Protein AF-A0AAV2STK0-F1 (afdb_monomer_lite)

Organism: Meganyctiphanes norvegica (NCBI:txid48144)

Sequence (209 aa):
ACVQLLEFLSFHHLFGPWTVIIGKLMVDLLRFVVILAIFWLGFALYVAAIYNPMRQIYTSTDGLKEDRGRVGSGYPPAEAPVQGPMQVGEMLFFALFGLVEPDYMPPFYSHPEWAQGLMKVVFGVYQLVTVIVLINLLIAMMSDTYQRIQAKSDTEWKFGKTKLIRNMSRTSGTPSPLNLIVKLVVYIVALFKFKGNLCSEAAMEYMKM

Foldseek 3Di:
DVVVVLVVCLLDLVSVLVSLLVVVLVVVVVVLVVVLVVLLLVLLVVLLVLLPAPDDDPPPPDDDDDDPDDPPDLDDDPPQDNSDSVNSSVLLVVVLVVNHDLVPPGDRRNDDPCSSVVSNVSSVVSCCCNNVPSVVVSVVVSVVSSVVSSVCSSVVSVVVSVVVVVVCVVDPVQDPPSVVVVLVVQVVVLCVVVVNPCVDPVNVVSSVD

Secondary structure (DSSP, 8-state):
-HHHHHHHHTTSTTTHHHHHHHHHHHHHHHHHHHHHHHHHHHHHHHHHHHHS---------------TT----SSPPTTS----HHHHHHHHHHHTTT---TTSSPPPSS--THHHHHHHHHHHHHHIIIIIIIHHHHHHHHHHHHHHHHHHHHHHHHHHHHHHHHHHHHS-S--TTHHHHHHHHHHHHHHHHTTT-TTSHHHHHHTT-

Structure (mmCIF, N/CA/C/O backbone):
data_AF-A0AAV2STK0-F1
#
_entry.id   AF-A0AAV2STK0-F1
#
loop_
_atom_site.group_PDB
_atom_site.id
_atom_site.type_symbol
_atom_site.label_atom_id
_atom_site.label_alt_id
_atom_site.label_comp_id
_atom_site.label_asym_id
_atom_site.label_entity_id
_atom_site.label_seq_id
_atom_site.pdbx_PDB_ins_code
_atom_site.Cartn_x
_atom_site.Cartn_y
_atom_site.Cartn_z
_atom_site.occupancy
_atom_site.B_iso_or_equiv
_atom_site.auth_seq_id
_atom_site.auth_comp_id
_atom_site.auth_asym_id
_atom_site.auth_atom_id
_atom_site.pdbx_PDB_model_num
ATOM 1 N N . ALA A 1 1 ? 1.959 -0.132 22.304 1.00 59.66 1 ALA A N 1
ATOM 2 C CA . ALA A 1 1 ? 1.993 1.322 22.566 1.00 59.66 1 ALA A CA 1
ATOM 3 C C . ALA A 1 1 ? 1.022 2.096 21.667 1.00 59.66 1 ALA A C 1
ATOM 5 O O . ALA A 1 1 ? -0.015 2.504 22.166 1.00 59.66 1 ALA A O 1
ATOM 6 N N . CYS A 1 2 ? 1.264 2.246 20.357 1.00 60.03 2 CYS A N 1
ATOM 7 C CA . CYS A 1 2 ? 0.410 3.095 19.501 1.00 60.03 2 CYS A CA 1
ATOM 8 C C . CYS A 1 2 ? -1.044 2.602 19.361 1.00 60.03 2 CYS A C 1
ATOM 10 O O . CYS A 1 2 ? -1.965 3.408 19.403 1.00 60.03 2 CYS A O 1
ATOM 12 N N . VAL A 1 3 ? -1.266 1.284 19.280 1.00 66.25 3 VAL A N 1
ATOM 13 C CA . VAL A 1 3 ? -2.624 0.700 19.225 1.00 66.25 3 VAL A CA 1
ATOM 14 C C . VAL A 1 3 ? -3.402 0.938 20.527 1.00 66.25 3 VAL A C 1
ATOM 16 O O . VAL A 1 3 ? -4.567 1.310 20.489 1.00 66.25 3 VAL A O 1
ATOM 19 N N . GLN A 1 4 ? -2.737 0.828 21.680 1.00 71.75 4 GLN A N 1
ATOM 20 C CA . GLN A 1 4 ? -3.339 1.117 22.992 1.00 71.75 4 GLN A CA 1
ATOM 21 C C . GLN A 1 4 ? -3.662 2.609 23.158 1.00 71.75 4 GLN A C 1
ATOM 23 O O . GLN A 1 4 ? -4.638 2.977 23.804 1.00 71.75 4 GLN A O 1
ATOM 28 N N . LEU A 1 5 ? -2.859 3.480 22.544 1.00 75.00 5 LEU A N 1
ATOM 29 C CA . LEU A 1 5 ? -3.099 4.920 22.526 1.00 75.00 5 LEU A CA 1
ATOM 30 C C . LEU A 1 5 ? -4.300 5.272 21.626 1.00 75.00 5 LEU A C 1
ATOM 32 O O . LEU A 1 5 ? -5.102 6.125 21.991 1.00 75.00 5 LEU A O 1
ATOM 36 N N . LEU A 1 6 ? -4.490 4.550 20.515 1.00 72.38 6 LEU A N 1
ATOM 37 C CA . LEU A 1 6 ? -5.696 4.608 19.675 1.00 72.38 6 LEU A CA 1
ATOM 38 C C . LEU A 1 6 ? -6.955 4.130 20.416 1.00 72.38 6 LEU A C 1
ATOM 40 O O . LEU A 1 6 ? -8.009 4.757 20.295 1.00 72.38 6 LEU A O 1
ATOM 44 N N . GLU A 1 7 ? -6.852 3.061 21.212 1.00 71.06 7 GLU A N 1
ATOM 45 C CA . GLU A 1 7 ? -7.942 2.597 22.082 1.00 71.06 7 GLU A CA 1
ATOM 46 C C . GLU A 1 7 ? -8.298 3.645 23.142 1.00 71.06 7 GLU A C 1
ATOM 48 O O . GLU A 1 7 ? -9.477 3.936 23.345 1.00 71.06 7 GLU A O 1
ATOM 53 N N . PHE A 1 8 ? -7.301 4.281 23.761 1.00 76.44 8 PHE A N 1
ATOM 54 C CA . PHE A 1 8 ? -7.525 5.370 24.710 1.00 76.44 8 PHE A CA 1
ATOM 55 C C . PHE A 1 8 ? -8.170 6.597 24.044 1.00 76.44 8 PHE A C 1
ATOM 57 O O . PHE A 1 8 ? -9.154 7.129 24.560 1.00 76.44 8 PHE A O 1
ATOM 64 N N . LEU A 1 9 ? -7.691 7.012 22.864 1.00 74.62 9 LEU A N 1
ATOM 65 C CA . LEU A 1 9 ? -8.300 8.112 22.107 1.00 74.62 9 LEU A CA 1
ATOM 66 C C . LEU A 1 9 ? -9.742 7.801 21.685 1.00 74.62 9 LEU A C 1
ATOM 68 O O . LEU A 1 9 ? -10.569 8.710 21.662 1.00 74.62 9 LEU A O 1
ATOM 72 N N . SER A 1 10 ? -10.080 6.535 21.416 1.00 74.75 10 SER A N 1
ATOM 73 C CA . SER A 1 10 ? -11.433 6.132 21.000 1.00 74.75 10 SER A CA 1
ATOM 74 C C . SER A 1 10 ? -12.528 6.397 22.052 1.00 74.75 10 SER A C 1
ATOM 76 O O . SER A 1 10 ? -13.719 6.434 21.722 1.00 74.75 10 SER A O 1
ATOM 78 N N . PHE A 1 11 ? -12.156 6.636 23.317 1.00 72.31 11 PHE A N 1
ATOM 79 C CA . PHE A 1 11 ? -13.091 7.056 24.368 1.00 72.31 11 PHE A CA 1
ATOM 80 C C . PHE A 1 11 ? -13.575 8.497 24.203 1.00 72.31 11 PHE A C 1
ATOM 82 O O . PHE A 1 11 ? -14.691 8.832 24.634 1.00 72.31 11 PHE A O 1
ATOM 89 N N . HIS A 1 12 ? -12.753 9.347 23.585 1.00 82.88 12 HIS A N 1
ATOM 90 C CA . HIS A 1 12 ? -13.102 10.731 23.332 1.00 82.88 12 HIS A CA 1
ATOM 91 C C . HIS A 1 12 ? -14.157 10.809 22.228 1.00 82.88 12 HIS A C 1
ATOM 93 O O . HIS A 1 12 ? -14.031 10.185 21.175 1.00 82.88 12 HIS A O 1
ATOM 99 N N . HIS A 1 13 ? -15.197 11.609 22.452 1.00 76.50 13 HIS A N 1
ATOM 100 C CA . HIS A 1 13 ? -16.338 11.694 21.540 1.00 76.50 13 HIS A CA 1
ATOM 101 C C . HIS A 1 13 ? -15.972 12.171 20.129 1.00 76.50 13 HIS A C 1
ATOM 103 O O . HIS A 1 13 ? -16.620 11.764 19.172 1.00 76.50 13 HIS A O 1
ATOM 109 N N . LEU A 1 14 ? -14.907 12.970 19.992 1.00 77.44 14 LEU A N 1
ATOM 110 C CA . LEU A 1 14 ? -14.418 13.409 18.683 1.00 77.44 14 LEU A CA 1
ATOM 111 C C . LEU A 1 14 ? -13.649 12.325 17.922 1.00 77.44 14 LEU A C 1
ATOM 113 O O . LEU A 1 14 ? -13.634 12.381 16.704 1.00 77.44 14 LEU A O 1
ATOM 117 N N . PHE A 1 15 ? -13.017 11.358 18.595 1.00 80.75 15 PHE A N 1
ATOM 118 C CA . PHE A 1 15 ? -12.123 10.375 17.955 1.00 80.75 15 PHE A CA 1
ATOM 119 C C . PHE A 1 15 ? -12.727 8.971 17.875 1.00 80.75 15 PHE A C 1
ATOM 121 O O . PHE A 1 15 ? -12.345 8.173 17.026 1.00 80.75 15 PHE A O 1
ATOM 128 N N . GLY A 1 16 ? -13.719 8.680 18.710 1.00 84.88 16 GLY A N 1
ATOM 129 C CA . GLY A 1 16 ? -14.425 7.407 18.730 1.00 84.88 16 GLY A CA 1
ATOM 130 C C . GLY A 1 16 ? -15.025 6.976 17.388 1.00 84.88 16 GLY A C 1
ATOM 131 O O . GLY A 1 16 ? -14.669 5.904 16.890 1.00 84.88 16 GLY A O 1
ATOM 132 N N . PRO A 1 17 ? -15.882 7.804 16.756 1.00 86.81 17 PRO A N 1
ATOM 133 C CA . PRO A 1 17 ? -16.439 7.495 15.440 1.00 86.81 17 PRO A CA 1
ATOM 134 C C . PRO A 1 17 ? -15.358 7.320 14.363 1.00 86.81 17 PRO A C 1
ATOM 136 O O . PRO A 1 17 ? -15.505 6.479 13.479 1.00 86.81 17 PRO A O 1
ATOM 139 N N . TRP A 1 18 ? -14.242 8.051 14.463 1.00 86.75 18 TRP A N 1
ATOM 140 C CA . TRP A 1 18 ? -13.115 7.932 13.534 1.00 86.75 18 TRP A CA 1
ATOM 141 C C . TRP A 1 18 ? -12.408 6.587 13.652 1.00 86.75 18 TRP A C 1
ATOM 143 O O . TRP A 1 18 ? -12.124 5.974 12.629 1.00 86.75 18 TRP A O 1
ATOM 153 N N . THR A 1 19 ? -12.189 6.075 14.864 1.00 86.38 19 THR A N 1
ATOM 154 C CA . THR A 1 19 ? -11.602 4.741 15.058 1.00 86.38 19 THR A CA 1
ATOM 155 C C . THR A 1 19 ? -12.472 3.646 14.432 1.00 86.38 19 THR A C 1
ATOM 157 O O . THR A 1 19 ? -11.947 2.730 13.799 1.00 86.38 19 THR A O 1
ATOM 160 N N . VAL A 1 20 ? -13.803 3.760 14.537 1.00 86.44 20 VAL A N 1
ATOM 161 C CA . VAL A 1 20 ? -14.746 2.824 13.892 1.00 86.44 20 VAL A CA 1
ATOM 162 C C . VAL A 1 20 ? -14.655 2.906 12.366 1.00 86.44 20 VAL A C 1
ATOM 164 O O . VAL A 1 20 ? -14.612 1.874 11.694 1.00 86.44 20 VAL A O 1
ATOM 167 N N . ILE A 1 21 ? -14.588 4.123 11.815 1.00 90.00 21 ILE A N 1
ATOM 168 C CA . ILE A 1 21 ? -14.432 4.348 10.372 1.00 90.00 21 ILE A CA 1
ATOM 169 C C . ILE A 1 21 ? -13.105 3.762 9.875 1.00 90.00 21 ILE A C 1
ATOM 171 O O . ILE A 1 21 ? -13.110 2.977 8.930 1.00 90.00 21 ILE A O 1
ATOM 175 N N . ILE A 1 22 ? -11.984 4.081 10.531 1.00 89.25 22 ILE A N 1
ATOM 176 C CA . ILE A 1 22 ? -10.645 3.596 10.165 1.00 89.25 22 ILE A CA 1
ATOM 177 C C . ILE A 1 22 ? -10.599 2.069 10.190 1.00 89.25 22 ILE A C 1
ATOM 179 O O . ILE A 1 22 ? -10.101 1.466 9.245 1.00 89.25 22 ILE A O 1
ATOM 183 N N . GLY A 1 23 ? -11.147 1.428 11.227 1.00 87.44 23 GLY A N 1
ATOM 184 C CA . GLY A 1 23 ? -11.142 -0.032 11.331 1.00 87.44 23 GLY A CA 1
ATOM 185 C C . GLY A 1 23 ? -11.871 -0.710 10.170 1.00 87.44 23 GLY A C 1
ATOM 186 O O . GLY A 1 23 ? -11.381 -1.689 9.613 1.00 87.44 23 GLY A O 1
ATOM 187 N N . LYS A 1 24 ? -13.017 -0.163 9.757 1.00 88.62 24 LYS A N 1
ATOM 188 C CA . LYS A 1 24 ? -13.772 -0.688 8.615 1.00 88.62 24 LYS A CA 1
ATOM 189 C C . LYS A 1 24 ? -13.086 -0.404 7.279 1.00 88.62 24 LYS A C 1
ATOM 191 O O . LYS A 1 24 ? -12.981 -1.306 6.456 1.00 88.62 24 LYS A O 1
ATOM 196 N N . LEU A 1 25 ? -12.557 0.805 7.098 1.00 92.12 25 LEU A N 1
ATOM 197 C CA . LEU A 1 25 ? -11.776 1.172 5.917 1.00 92.12 25 LEU A CA 1
ATOM 198 C C . LEU A 1 25 ? -10.510 0.317 5.761 1.00 92.12 25 LEU A C 1
ATOM 200 O O . LEU A 1 25 ? -10.145 -0.028 4.644 1.00 92.12 25 LEU A O 1
ATOM 204 N N . MET A 1 26 ? -9.862 -0.079 6.861 1.00 89.75 26 MET A N 1
ATOM 205 C CA . MET A 1 26 ? -8.685 -0.955 6.832 1.00 89.75 26 MET A CA 1
ATOM 206 C C . MET A 1 26 ? -8.986 -2.342 6.252 1.00 89.75 26 MET A C 1
ATOM 208 O O . MET A 1 26 ? -8.124 -2.925 5.599 1.00 89.75 26 MET A O 1
ATOM 212 N N . VAL A 1 27 ? -10.200 -2.870 6.442 1.00 89.75 27 VAL A N 1
ATOM 213 C CA . VAL A 1 27 ? -10.600 -4.159 5.850 1.00 89.75 27 VAL A CA 1
ATOM 214 C C . VAL A 1 27 ? -10.726 -4.046 4.331 1.00 89.75 27 VAL A C 1
ATOM 216 O O . VAL A 1 27 ? -10.269 -4.934 3.610 1.00 89.75 27 VAL A O 1
ATOM 219 N N . ASP A 1 28 ? -11.304 -2.951 3.839 1.00 91.38 28 ASP A N 1
ATOM 220 C CA . ASP A 1 28 ? -11.431 -2.714 2.399 1.00 91.38 28 ASP A CA 1
ATOM 221 C C . ASP A 1 28 ? -10.078 -2.379 1.760 1.00 91.38 28 ASP A C 1
ATOM 223 O O . ASP A 1 28 ? -9.748 -2.918 0.702 1.00 91.38 28 ASP A O 1
ATOM 227 N N . LEU A 1 29 ? -9.232 -1.614 2.458 1.00 92.69 29 LEU A N 1
ATOM 228 C CA . LEU A 1 29 ? -7.838 -1.398 2.078 1.00 92.69 29 LEU A CA 1
ATOM 229 C C . LEU A 1 29 ? -7.082 -2.724 1.955 1.00 92.69 29 LEU A C 1
ATOM 231 O O . LEU A 1 29 ? -6.400 -2.937 0.959 1.00 92.69 29 LEU A O 1
ATOM 235 N N . LEU A 1 30 ? -7.204 -3.631 2.929 1.00 92.62 30 LEU A N 1
ATOM 236 C CA . LEU A 1 30 ? -6.501 -4.915 2.896 1.00 92.62 30 LEU A CA 1
ATOM 237 C C . LEU A 1 30 ? -6.906 -5.745 1.670 1.00 92.62 30 LEU A C 1
ATOM 239 O O . LEU A 1 30 ? -6.045 -6.306 0.995 1.00 92.62 30 LEU A O 1
ATOM 243 N N . ARG A 1 31 ? -8.205 -5.787 1.342 1.00 91.44 31 ARG A N 1
ATOM 244 C CA . ARG A 1 31 ? -8.708 -6.458 0.130 1.00 91.44 31 ARG A CA 1
ATOM 245 C C . ARG A 1 31 ? -8.106 -5.858 -1.136 1.00 91.44 31 ARG A C 1
ATOM 247 O O . ARG A 1 31 ? -7.712 -6.597 -2.033 1.00 91.44 31 ARG A O 1
ATOM 254 N N . PHE A 1 32 ? -8.003 -4.534 -1.196 1.00 93.81 32 PHE A N 1
ATOM 255 C CA . PHE A 1 32 ? -7.378 -3.852 -2.320 1.00 93.81 32 PHE A CA 1
ATOM 256 C C . PHE A 1 32 ? -5.870 -4.128 -2.408 1.00 93.81 32 PHE A C 1
ATOM 258 O O . PHE A 1 32 ? -5.351 -4.396 -3.490 1.00 93.81 32 PHE A O 1
ATOM 265 N N . VAL A 1 33 ? -5.165 -4.121 -1.274 1.00 92.31 33 VAL A N 1
ATOM 266 C CA . VAL A 1 33 ? -3.728 -4.425 -1.200 1.00 92.31 33 VAL A CA 1
ATOM 267 C C . VAL A 1 33 ? -3.429 -5.827 -1.731 1.00 92.31 33 VAL A C 1
ATOM 269 O O . VAL A 1 33 ? -2.406 -6.008 -2.382 1.00 92.31 33 VAL A O 1
ATOM 272 N N . VAL A 1 34 ? -4.325 -6.803 -1.548 1.00 95.50 34 VAL A N 1
ATOM 273 C CA . VAL A 1 34 ? -4.179 -8.132 -2.172 1.00 95.50 34 VAL A CA 1
ATOM 274 C C . VAL A 1 34 ? -4.186 -8.038 -3.701 1.00 95.50 34 VAL A C 1
ATOM 276 O O . VAL A 1 34 ? -3.337 -8.643 -4.351 1.00 95.50 34 VAL A O 1
ATOM 279 N N . ILE A 1 35 ? -5.098 -7.254 -4.285 1.00 93.12 35 ILE A N 1
ATOM 280 C CA . ILE A 1 35 ? -5.152 -7.039 -5.740 1.00 93.12 35 ILE A CA 1
ATOM 281 C C . ILE A 1 35 ? -3.867 -6.351 -6.214 1.00 93.12 35 ILE A C 1
ATOM 283 O O . ILE A 1 35 ? -3.237 -6.810 -7.165 1.00 93.12 35 ILE A O 1
ATOM 287 N N . LEU A 1 36 ? -3.438 -5.294 -5.520 1.00 93.19 36 LEU A N 1
ATOM 288 C CA . LEU A 1 36 ? -2.189 -4.592 -5.816 1.00 93.19 36 LEU A CA 1
ATOM 289 C C . LEU A 1 36 ? -0.974 -5.530 -5.743 1.00 93.19 36 LEU A C 1
ATOM 291 O O . LEU A 1 36 ? -0.126 -5.490 -6.630 1.00 93.19 36 LEU A O 1
ATOM 295 N N . ALA A 1 37 ? -0.907 -6.403 -4.735 1.00 94.25 37 ALA A N 1
ATOM 296 C CA . ALA A 1 37 ? 0.179 -7.364 -4.565 1.00 94.25 37 ALA A CA 1
ATOM 297 C C . ALA A 1 37 ? 0.248 -8.376 -5.718 1.00 94.25 37 ALA A C 1
ATOM 299 O O . ALA A 1 37 ? 1.346 -8.728 -6.141 1.00 94.25 37 ALA A O 1
ATOM 300 N N . ILE A 1 38 ? -0.896 -8.803 -6.268 1.00 95.25 38 ILE A N 1
ATOM 301 C CA . ILE A 1 38 ? -0.941 -9.682 -7.448 1.00 95.25 38 ILE A CA 1
ATOM 302 C C . ILE A 1 38 ? -0.313 -8.986 -8.662 1.00 95.25 38 ILE A C 1
ATOM 304 O O . ILE A 1 38 ? 0.540 -9.574 -9.327 1.00 95.25 38 ILE A O 1
ATOM 308 N N . PHE A 1 39 ? -0.686 -7.730 -8.933 1.00 94.31 39 PHE A N 1
ATOM 309 C CA . PHE A 1 39 ? -0.081 -6.958 -10.023 1.00 94.31 39 PHE A CA 1
ATOM 310 C C . PHE A 1 39 ? 1.412 -6.718 -9.783 1.00 94.31 39 PHE A C 1
ATOM 312 O O . PHE A 1 39 ? 2.216 -6.960 -10.679 1.00 94.31 39 PHE A O 1
ATOM 319 N N . TRP A 1 40 ? 1.792 -6.298 -8.575 1.00 94.25 40 TRP A N 1
ATOM 320 C CA . TRP A 1 40 ? 3.188 -6.056 -8.210 1.00 94.25 40 TRP A CA 1
ATOM 321 C C . TRP A 1 40 ? 4.054 -7.310 -8.383 1.00 94.25 40 TRP A C 1
ATOM 323 O O . TRP A 1 40 ? 5.084 -7.238 -9.046 1.00 94.25 40 TRP A O 1
ATOM 333 N N . LEU A 1 41 ? 3.611 -8.472 -7.886 1.00 95.00 41 LEU A N 1
ATOM 334 C CA . LEU A 1 41 ? 4.313 -9.745 -8.079 1.00 95.00 41 LEU A CA 1
ATOM 335 C C . LEU A 1 41 ? 4.410 -10.123 -9.561 1.00 95.00 41 LEU A C 1
ATOM 337 O O . LEU A 1 41 ? 5.474 -10.536 -10.018 1.00 95.00 41 LEU A O 1
ATOM 341 N N . GLY A 1 42 ? 3.322 -9.966 -10.321 1.00 94.81 42 GLY A N 1
ATOM 342 C CA . GLY A 1 42 ? 3.304 -10.255 -11.756 1.00 94.81 42 GLY A CA 1
ATOM 343 C C . GLY A 1 42 ? 4.326 -9.420 -12.529 1.00 94.81 42 GLY A C 1
ATOM 344 O O . GLY A 1 42 ? 5.111 -9.966 -13.304 1.00 94.81 42 GLY A O 1
ATOM 345 N N . PHE A 1 43 ? 4.376 -8.112 -12.267 1.00 93.88 43 PHE A N 1
ATOM 346 C CA . PHE A 1 43 ? 5.362 -7.219 -12.873 1.00 93.88 43 PHE A CA 1
ATOM 347 C C . PHE A 1 43 ? 6.785 -7.482 -12.371 1.00 93.88 43 PHE A C 1
ATOM 349 O O . PHE A 1 43 ? 7.709 -7.449 -13.178 1.00 93.88 43 PHE A O 1
ATOM 356 N N . ALA A 1 44 ? 6.979 -7.800 -11.088 1.00 92.94 44 ALA A N 1
ATOM 357 C CA . ALA A 1 44 ? 8.293 -8.135 -10.541 1.00 92.94 44 ALA A CA 1
ATOM 358 C C . ALA A 1 44 ? 8.885 -9.380 -11.205 1.00 92.94 44 ALA A C 1
ATOM 360 O O . ALA A 1 44 ? 10.040 -9.363 -11.625 1.00 92.94 44 ALA A O 1
ATOM 361 N N . LEU A 1 45 ? 8.084 -10.435 -11.374 1.00 92.88 45 LEU A N 1
ATOM 362 C CA . LEU A 1 45 ? 8.508 -11.644 -12.078 1.00 92.88 45 LEU A CA 1
ATOM 363 C C . LEU A 1 45 ? 8.745 -11.384 -13.568 1.00 92.88 45 LEU A C 1
ATOM 365 O O . LEU A 1 45 ? 9.723 -11.881 -14.122 1.00 92.88 45 LEU A O 1
ATOM 369 N N . TYR A 1 46 ? 7.888 -10.589 -14.211 1.00 92.25 46 TYR A N 1
ATOM 370 C CA . TYR A 1 46 ? 8.041 -10.236 -15.622 1.00 92.25 46 TYR A CA 1
ATOM 371 C C . TYR A 1 46 ? 9.325 -9.435 -15.879 1.00 92.25 46 TYR A C 1
ATOM 373 O O . TYR A 1 46 ? 10.102 -9.780 -16.766 1.00 92.25 46 TYR A O 1
ATOM 381 N N . VAL A 1 47 ? 9.595 -8.412 -15.067 1.00 89.81 47 VAL A N 1
ATOM 382 C CA . VAL A 1 47 ? 10.820 -7.610 -15.163 1.00 89.81 47 VAL A CA 1
ATOM 383 C C . VAL A 1 47 ? 12.053 -8.449 -14.821 1.00 89.81 47 VAL A C 1
ATOM 385 O O . VAL A 1 47 ? 13.037 -8.399 -15.554 1.00 89.81 47 VAL A O 1
ATOM 388 N N . ALA A 1 48 ? 11.996 -9.287 -13.781 1.00 88.19 48 ALA A N 1
ATOM 389 C CA . ALA A 1 48 ? 13.087 -10.206 -13.452 1.00 88.19 48 ALA A CA 1
ATOM 390 C C . ALA A 1 48 ? 13.391 -11.186 -14.599 1.00 88.19 48 ALA A C 1
ATOM 392 O O . ALA A 1 48 ? 14.551 -11.499 -14.853 1.00 88.19 48 ALA A O 1
ATOM 393 N N . ALA A 1 49 ? 12.369 -11.628 -15.339 1.00 87.94 49 ALA A N 1
ATOM 394 C CA . ALA A 1 49 ? 12.557 -12.458 -16.524 1.00 87.94 49 ALA A CA 1
ATOM 395 C C . ALA A 1 49 ? 13.240 -11.702 -17.676 1.00 87.94 49 ALA A C 1
ATOM 397 O O . ALA A 1 49 ? 14.036 -12.307 -18.391 1.00 87.94 49 ALA A O 1
ATOM 398 N N . ILE A 1 50 ? 12.976 -10.399 -17.845 1.00 85.38 50 ILE A N 1
ATOM 399 C CA . ILE A 1 50 ? 13.662 -9.571 -18.853 1.00 85.38 50 ILE A CA 1
ATOM 400 C C . ILE A 1 50 ? 15.124 -9.317 -18.464 1.00 85.38 50 ILE A C 1
ATOM 402 O O . ILE A 1 50 ? 15.992 -9.286 -19.335 1.00 85.38 50 ILE A O 1
ATOM 406 N N . TYR A 1 51 ? 15.408 -9.177 -17.168 1.00 81.06 51 TYR A N 1
ATOM 407 C CA . TYR A 1 51 ? 16.772 -9.051 -16.651 1.00 81.06 51 TYR A CA 1
ATOM 408 C C . TYR A 1 51 ? 17.590 -10.336 -16.702 1.00 81.06 51 TYR A C 1
ATOM 410 O O . TYR A 1 51 ? 18.808 -10.293 -16.530 1.00 81.06 51 TYR A O 1
ATOM 418 N N . ASN A 1 52 ? 16.948 -11.476 -16.947 1.00 78.75 52 ASN A N 1
ATOM 419 C CA . ASN A 1 52 ? 17.667 -12.716 -17.149 1.00 78.75 52 ASN A CA 1
ATOM 420 C C . ASN A 1 52 ? 18.430 -12.623 -18.487 1.00 78.75 52 ASN A C 1
ATOM 422 O O . ASN A 1 52 ? 17.798 -12.401 -19.525 1.00 78.75 52 ASN A O 1
ATOM 426 N N . PRO A 1 53 ? 19.768 -12.768 -18.502 1.00 69.19 53 PRO A N 1
ATOM 427 C CA . PRO A 1 53 ? 20.563 -12.569 -19.708 1.00 69.19 53 PRO A CA 1
ATOM 428 C C . PRO A 1 53 ? 20.097 -13.493 -20.839 1.00 69.19 53 PRO A C 1
ATOM 430 O O . PRO A 1 53 ? 20.151 -14.722 -20.742 1.00 69.19 53 PRO A O 1
ATOM 433 N N . MET A 1 54 ? 19.647 -12.899 -21.946 1.00 60.16 54 MET A N 1
ATOM 434 C CA . MET A 1 54 ? 19.292 -13.638 -23.153 1.00 60.16 54 MET A CA 1
ATOM 435 C C . MET A 1 54 ? 20.523 -13.790 -24.051 1.00 60.16 54 MET A C 1
ATOM 437 O O . MET A 1 54 ? 20.832 -12.890 -24.824 1.00 60.16 54 MET A O 1
ATOM 441 N N . ARG A 1 55 ? 21.110 -15.002 -24.011 1.00 57.09 55 ARG A N 1
ATOM 442 C CA . ARG A 1 55 ? 22.026 -15.639 -24.997 1.00 57.09 55 ARG A CA 1
ATOM 443 C C . ARG A 1 55 ? 23.522 -15.621 -24.607 1.00 57.09 55 ARG A C 1
ATOM 445 O O . ARG A 1 55 ? 24.117 -14.566 -24.467 1.00 57.09 55 ARG A O 1
ATOM 452 N N . GLN A 1 56 ? 24.093 -16.752 -24.169 1.00 47.34 56 GLN A N 1
ATOM 453 C CA . GLN A 1 56 ? 24.656 -17.954 -24.842 1.00 47.34 56 GLN A CA 1
ATOM 454 C C . GLN A 1 56 ? 26.137 -17.845 -25.237 1.00 47.34 56 GLN A C 1
ATOM 456 O O . GLN A 1 56 ? 26.590 -16.925 -25.907 1.00 47.34 56 GLN A O 1
ATOM 461 N N . ILE A 1 57 ? 26.848 -18.879 -24.797 1.00 47.38 57 ILE A N 1
ATOM 462 C CA . ILE A 1 57 ? 28.251 -19.209 -25.003 1.00 47.38 57 ILE A CA 1
ATOM 463 C C . ILE A 1 57 ? 28.528 -19.360 -26.504 1.00 47.38 57 ILE A C 1
ATOM 465 O O . ILE A 1 57 ? 27.979 -20.257 -27.141 1.00 47.38 57 ILE A O 1
ATOM 469 N N . TYR A 1 58 ? 29.428 -18.550 -27.060 1.00 41.81 58 TYR A N 1
ATOM 470 C CA . TYR A 1 58 ? 30.164 -18.969 -28.249 1.00 41.81 58 TYR A CA 1
ATOM 471 C C . TYR A 1 58 ? 31.238 -19.956 -27.781 1.00 41.81 58 TYR A C 1
ATOM 473 O O . TYR A 1 58 ? 32.302 -19.545 -27.324 1.00 41.81 58 TYR A O 1
ATOM 481 N N . THR A 1 59 ? 30.978 -21.263 -27.850 1.00 45.38 59 THR A N 1
ATOM 482 C CA . THR A 1 59 ? 32.090 -22.211 -27.960 1.00 45.38 59 THR A CA 1
ATOM 483 C C . THR A 1 59 ? 32.552 -22.102 -29.396 1.00 45.38 59 THR A C 1
ATOM 485 O O . THR A 1 59 ? 31.940 -22.686 -30.288 1.00 45.38 59 THR A O 1
ATOM 488 N N . SER A 1 60 ? 33.596 -21.310 -29.627 1.00 46.28 60 SER A N 1
ATOM 489 C CA . SER A 1 60 ? 34.346 -21.392 -30.871 1.00 46.28 60 SER A CA 1
ATOM 490 C C . SER A 1 60 ? 34.899 -22.810 -30.976 1.00 46.28 60 SER A C 1
ATOM 492 O O . SER A 1 60 ? 35.904 -23.153 -30.357 1.00 46.28 60 SER A O 1
ATOM 494 N N . THR A 1 61 ? 34.219 -23.657 -31.744 1.00 51.72 61 THR A N 1
ATOM 495 C CA . THR A 1 61 ? 34.880 -24.739 -32.463 1.00 51.72 61 THR A CA 1
ATOM 496 C C . THR A 1 61 ? 35.716 -24.068 -33.541 1.00 51.72 61 THR A C 1
ATOM 498 O O . THR A 1 61 ? 35.243 -23.871 -34.648 1.00 51.72 61 THR A O 1
ATOM 501 N N . ASP A 1 62 ? 36.900 -23.600 -33.167 1.00 46.78 62 ASP A N 1
ATOM 502 C CA . ASP A 1 62 ? 38.074 -23.655 -34.028 1.00 46.78 62 ASP A CA 1
ATOM 503 C C . ASP A 1 62 ? 39.306 -23.294 -33.206 1.00 46.78 62 ASP A C 1
ATOM 505 O O . ASP A 1 62 ? 39.365 -22.281 -32.505 1.00 46.78 62 ASP A O 1
ATOM 509 N N . GLY A 1 63 ? 40.271 -24.210 -33.237 1.00 58.41 63 GLY A N 1
ATOM 510 C CA . GLY A 1 63 ? 41.553 -24.044 -32.582 1.00 58.41 63 GLY A CA 1
ATOM 511 C C . GLY A 1 63 ? 42.324 -22.845 -33.130 1.00 58.41 63 GLY A C 1
ATOM 512 O O . GLY A 1 63 ? 42.100 -22.393 -34.247 1.00 58.41 63 GLY A O 1
ATOM 513 N N . LEU A 1 64 ? 43.313 -22.427 -32.333 1.00 56.34 64 LEU A N 1
ATOM 514 C CA . LEU A 1 64 ? 44.358 -21.436 -32.628 1.00 56.34 64 LEU A CA 1
ATOM 515 C C . LEU A 1 64 ? 43.977 -19.974 -32.344 1.00 56.34 64 LEU A C 1
ATOM 517 O O . LEU A 1 64 ? 43.804 -19.168 -33.252 1.00 56.34 64 LEU A O 1
ATOM 521 N N . LYS A 1 65 ? 44.046 -19.583 -31.068 1.00 42.47 65 LYS A N 1
ATOM 522 C CA . LYS A 1 65 ? 45.182 -18.822 -30.498 1.00 42.47 65 LYS A CA 1
ATOM 523 C C . LYS A 1 65 ? 44.793 -18.290 -29.119 1.00 42.47 65 LYS A C 1
ATOM 525 O O . LYS A 1 65 ? 43.850 -17.524 -28.965 1.00 42.47 65 LYS A O 1
ATOM 530 N N . GLU A 1 66 ? 45.545 -18.733 -28.123 1.00 50.28 66 GLU A N 1
ATOM 531 C CA . GLU A 1 66 ? 45.539 -18.205 -26.766 1.00 50.28 66 GLU A CA 1
ATOM 532 C C . GLU A 1 66 ? 46.166 -16.803 -26.803 1.00 50.28 66 GLU A C 1
ATOM 534 O O . GLU A 1 66 ? 47.388 -16.667 -26.796 1.00 50.28 66 GLU A O 1
ATOM 539 N N . ASP A 1 67 ? 45.338 -15.761 -26.918 1.00 44.31 67 ASP A N 1
ATOM 540 C CA . ASP A 1 67 ? 45.790 -14.376 -26.786 1.00 44.31 67 ASP A CA 1
ATOM 541 C C . ASP A 1 67 ? 45.398 -13.850 -25.400 1.00 44.31 67 ASP A C 1
ATOM 543 O O . ASP A 1 67 ? 44.223 -13.696 -25.051 1.00 44.31 67 ASP A O 1
ATOM 547 N N . ARG A 1 68 ? 46.417 -13.637 -24.564 1.00 50.44 68 ARG A N 1
ATOM 548 C CA . ARG A 1 68 ? 46.283 -13.063 -23.225 1.00 50.44 68 ARG A CA 1
ATOM 549 C C . ARG A 1 68 ? 45.820 -11.614 -23.358 1.00 50.44 68 ARG A C 1
ATOM 551 O O . ARG A 1 68 ? 46.559 -10.781 -23.868 1.00 50.44 68 ARG A O 1
ATOM 558 N N . GLY A 1 69 ? 44.658 -11.286 -22.793 1.00 42.91 69 GLY A N 1
ATOM 559 C CA . GLY A 1 69 ? 44.365 -9.900 -22.406 1.00 42.91 69 GLY A CA 1
ATOM 560 C C . GLY A 1 69 ? 43.089 -9.265 -22.946 1.00 42.91 69 GLY A C 1
ATOM 561 O O . GLY A 1 69 ? 42.918 -8.060 -22.780 1.00 42.91 69 GLY A O 1
ATOM 562 N N . ARG A 1 70 ? 42.157 -10.020 -23.528 1.00 44.88 70 ARG A N 1
ATOM 563 C CA . ARG A 1 70 ? 40.779 -9.543 -23.702 1.00 44.88 70 ARG A CA 1
ATOM 564 C C . ARG A 1 70 ? 39.826 -10.644 -23.294 1.00 44.88 70 ARG A C 1
ATOM 566 O O . ARG A 1 70 ? 39.706 -11.652 -23.979 1.00 44.88 70 ARG A O 1
ATOM 573 N N . VAL A 1 71 ? 39.177 -10.437 -22.153 1.00 47.19 71 VAL A N 1
ATOM 574 C CA . VAL A 1 71 ? 38.036 -11.223 -21.690 1.00 47.19 71 VAL A CA 1
ATOM 575 C C . VAL A 1 71 ? 36.930 -11.063 -22.735 1.00 47.19 71 VAL A C 1
ATOM 577 O O . VAL A 1 71 ? 36.089 -10.176 -22.654 1.00 47.19 71 VAL A O 1
ATOM 580 N N . GLY A 1 72 ? 36.984 -11.881 -23.783 1.00 53.53 72 GLY A N 1
ATOM 581 C CA . GLY A 1 72 ? 35.843 -12.158 -24.630 1.00 53.53 72 GLY A CA 1
ATOM 582 C C . GLY A 1 72 ? 34.882 -12.958 -23.777 1.00 53.53 72 GLY A C 1
ATOM 583 O O . GLY A 1 72 ? 35.137 -14.120 -23.481 1.00 53.53 72 GLY A O 1
ATOM 584 N N . SER A 1 73 ? 33.822 -12.326 -23.298 1.00 46.59 73 SER A N 1
ATOM 585 C CA . SER A 1 73 ? 32.834 -13.035 -22.508 1.00 46.59 73 SER A CA 1
ATOM 586 C C . SER A 1 73 ? 31.492 -12.380 -22.748 1.00 46.59 73 SER A C 1
ATOM 588 O O . SER A 1 73 ? 31.271 -11.248 -22.338 1.00 46.59 73 SER A O 1
ATOM 590 N N . GLY A 1 74 ? 30.573 -13.102 -23.390 1.00 50.75 74 GLY A N 1
ATOM 591 C CA . GLY A 1 74 ? 29.145 -12.766 -23.408 1.00 50.75 74 GLY A CA 1
ATOM 592 C C . GLY A 1 74 ? 28.495 -12.840 -22.017 1.00 50.75 74 GLY A C 1
ATOM 593 O O . GLY A 1 74 ? 27.275 -12.927 -21.916 1.00 50.75 74 GLY A O 1
ATOM 594 N N . TYR A 1 75 ? 29.300 -12.828 -20.955 1.00 50.81 75 TYR A N 1
ATOM 595 C CA . TYR A 1 75 ? 28.891 -12.846 -19.566 1.00 50.81 75 TYR A CA 1
ATOM 596 C C . TYR A 1 75 ? 28.975 -11.431 -18.983 1.00 50.81 75 TYR A C 1
ATOM 598 O O . TYR A 1 75 ? 29.916 -10.698 -19.303 1.00 50.81 75 TYR A O 1
ATOM 606 N N . PRO A 1 76 ? 28.029 -11.050 -18.108 1.00 57.66 76 PRO A N 1
ATOM 607 C CA . PRO A 1 76 ? 28.122 -9.805 -17.360 1.00 57.66 76 PRO A CA 1
ATOM 608 C C . PRO A 1 76 ? 29.453 -9.731 -16.583 1.00 57.66 76 PRO A C 1
ATOM 610 O O . PRO A 1 76 ? 29.951 -10.774 -16.143 1.00 57.66 76 PRO A O 1
ATOM 613 N N . PRO A 1 77 ? 30.044 -8.534 -16.392 1.00 59.31 77 PRO A N 1
ATOM 614 C CA . PRO A 1 77 ? 31.200 -8.362 -15.511 1.00 59.31 77 PRO A CA 1
ATOM 615 C C . PRO A 1 77 ? 30.889 -8.919 -14.112 1.00 59.31 77 PRO A C 1
ATOM 617 O O . PRO A 1 77 ? 29.735 -8.920 -13.696 1.00 59.31 77 PRO A O 1
ATOM 620 N N . ALA A 1 78 ? 31.900 -9.376 -13.365 1.00 54.88 78 ALA A N 1
ATOM 621 C CA . ALA A 1 78 ? 31.712 -9.967 -12.027 1.00 54.88 78 ALA A CA 1
ATOM 622 C C . ALA A 1 78 ? 31.028 -9.019 -11.012 1.00 54.88 78 ALA A C 1
ATOM 624 O O . ALA A 1 78 ? 30.544 -9.463 -9.976 1.00 54.88 78 ALA A O 1
ATOM 625 N N . GLU A 1 79 ? 30.979 -7.726 -11.334 1.00 54.97 79 GLU A N 1
ATOM 626 C CA . GLU A 1 79 ? 30.325 -6.656 -10.576 1.00 54.97 79 GLU A CA 1
ATOM 627 C C . GLU A 1 79 ? 28.864 -6.407 -11.002 1.00 54.97 79 GLU A C 1
ATOM 629 O O . GLU A 1 79 ? 28.180 -5.576 -10.408 1.00 54.97 79 GLU A O 1
ATOM 634 N N . ALA A 1 80 ? 28.368 -7.101 -12.031 1.00 57.81 80 ALA A N 1
ATOM 635 C CA . ALA A 1 80 ? 26.996 -6.961 -12.493 1.00 57.81 80 ALA A CA 1
ATOM 636 C C . ALA A 1 80 ? 26.024 -7.480 -11.419 1.00 57.81 80 ALA A C 1
ATOM 638 O O . ALA A 1 80 ? 26.111 -8.651 -11.032 1.00 57.81 80 ALA A O 1
ATOM 639 N N . PRO A 1 81 ? 25.070 -6.656 -10.948 1.00 60.41 81 PRO A N 1
ATOM 640 C CA . PRO A 1 81 ? 24.093 -7.098 -9.967 1.00 60.41 81 PRO A CA 1
ATOM 641 C C . PRO A 1 81 ? 23.274 -8.260 -10.534 1.00 60.41 81 PRO A C 1
ATOM 643 O O . PRO A 1 81 ? 22.585 -8.104 -11.543 1.00 60.41 81 PRO A O 1
ATOM 646 N N . VAL A 1 82 ? 23.323 -9.428 -9.887 1.00 57.16 82 VAL A N 1
ATOM 647 C CA . VAL A 1 82 ? 22.360 -10.502 -10.161 1.00 57.16 82 VAL A CA 1
ATOM 648 C C . VAL A 1 82 ? 20.995 -9.977 -9.739 1.00 57.16 82 VAL A C 1
ATOM 650 O O . VAL A 1 82 ? 20.753 -9.781 -8.551 1.00 57.16 82 VAL A O 1
ATOM 653 N N . GLN A 1 83 ? 20.118 -9.718 -10.706 1.00 69.00 83 GLN A N 1
ATOM 654 C CA . GLN A 1 83 ? 18.781 -9.202 -10.435 1.00 69.00 83 GLN A CA 1
ATOM 655 C C . GLN A 1 83 ? 17.827 -10.357 -10.163 1.00 69.00 83 GLN A C 1
ATOM 657 O O . GLN A 1 83 ? 17.105 -10.834 -11.037 1.00 69.00 83 GLN A O 1
ATOM 662 N N . GLY A 1 84 ? 17.850 -10.834 -8.923 1.00 79.00 84 GLY A N 1
ATOM 663 C CA . GLY A 1 84 ? 16.837 -11.747 -8.432 1.00 79.00 84 GLY A CA 1
ATOM 664 C C . GLY A 1 84 ? 15.461 -11.069 -8.380 1.00 79.00 84 GLY A C 1
ATOM 665 O O . GLY A 1 84 ? 15.362 -9.844 -8.244 1.00 79.00 84 GLY A O 1
ATOM 666 N N . PRO A 1 85 ? 14.373 -11.858 -8.406 1.00 84.94 85 PRO A N 1
ATOM 667 C CA . PRO A 1 85 ? 13.010 -11.330 -8.344 1.00 84.94 85 PRO A CA 1
ATOM 668 C C . PRO A 1 85 ? 12.750 -10.494 -7.084 1.00 84.94 85 PRO A C 1
ATOM 670 O O . PRO A 1 85 ? 11.933 -9.580 -7.116 1.00 84.94 85 PRO A O 1
ATOM 673 N N . MET A 1 86 ? 13.471 -10.760 -5.989 1.00 87.19 86 MET A N 1
ATOM 674 C CA . MET A 1 86 ? 13.355 -9.991 -4.749 1.00 87.19 86 MET A CA 1
ATOM 675 C C . MET A 1 86 ? 13.892 -8.558 -4.892 1.00 87.19 86 MET A C 1
ATOM 677 O O . MET A 1 86 ? 13.215 -7.621 -4.482 1.00 87.19 86 MET A O 1
ATOM 681 N N . GLN A 1 87 ? 15.066 -8.372 -5.510 1.00 86.50 87 GLN A N 1
ATOM 682 C CA . GLN A 1 87 ? 15.645 -7.035 -5.716 1.00 86.50 87 GLN A CA 1
ATOM 683 C C . GLN A 1 87 ? 14.825 -6.227 -6.723 1.00 86.50 87 GLN A C 1
ATOM 685 O O . GLN A 1 87 ? 14.557 -5.049 -6.508 1.00 86.50 87 GLN A O 1
ATOM 690 N N . VAL A 1 88 ? 14.368 -6.872 -7.801 1.00 89.25 88 VAL A N 1
ATOM 691 C CA . VAL A 1 88 ? 13.436 -6.256 -8.757 1.00 89.25 88 VAL A CA 1
ATOM 692 C C . VAL A 1 88 ? 12.132 -5.860 -8.071 1.00 89.25 88 VAL A C 1
ATOM 694 O O . VAL A 1 88 ? 11.628 -4.761 -8.294 1.00 89.25 88 VAL A O 1
ATOM 697 N N . GLY A 1 89 ? 11.603 -6.723 -7.203 1.00 91.75 89 GLY A N 1
ATOM 698 C CA . GLY A 1 89 ? 10.425 -6.423 -6.400 1.00 91.75 89 GLY A CA 1
ATOM 699 C C . GLY A 1 89 ? 10.620 -5.183 -5.528 1.00 91.75 89 GLY A C 1
ATOM 700 O O . GLY A 1 89 ? 9.766 -4.299 -5.537 1.00 91.75 89 GLY A O 1
ATOM 701 N N . GLU A 1 90 ? 11.742 -5.085 -4.813 1.00 90.94 90 GLU A N 1
ATOM 702 C CA . GLU A 1 90 ? 12.082 -3.916 -3.993 1.00 90.94 90 GLU A CA 1
ATOM 703 C C . GLU A 1 90 ? 12.149 -2.632 -4.833 1.00 90.94 90 GLU A C 1
ATOM 705 O O . GLU A 1 90 ? 11.523 -1.630 -4.481 1.00 90.94 90 GLU A O 1
ATOM 710 N N . MET A 1 91 ? 12.816 -2.684 -5.990 1.00 89.31 91 MET A N 1
ATOM 711 C CA . MET A 1 91 ? 12.867 -1.558 -6.927 1.00 89.31 91 MET A CA 1
ATOM 712 C C . MET A 1 91 ? 11.463 -1.138 -7.380 1.00 89.31 91 MET A C 1
ATOM 714 O O . MET A 1 91 ? 11.118 0.039 -7.315 1.00 89.31 91 MET A O 1
ATOM 718 N N . LEU A 1 92 ? 10.611 -2.085 -7.782 1.00 92.19 92 LEU A N 1
ATOM 719 C CA . LEU A 1 92 ? 9.235 -1.782 -8.190 1.00 92.19 92 LEU A CA 1
ATOM 720 C C . LEU A 1 92 ? 8.368 -1.281 -7.028 1.00 92.19 92 LEU A C 1
ATOM 722 O O . LEU A 1 92 ? 7.490 -0.444 -7.237 1.00 92.19 92 LEU A O 1
ATOM 726 N N . PHE A 1 93 ? 8.605 -1.758 -5.805 1.00 92.75 93 PHE A N 1
ATOM 727 C CA . PHE A 1 93 ? 7.907 -1.275 -4.616 1.00 92.75 93 PHE A CA 1
ATOM 728 C C . PHE A 1 93 ? 8.234 0.196 -4.350 1.00 92.75 93 PHE A C 1
ATOM 730 O O . PHE A 1 93 ? 7.326 1.011 -4.210 1.00 92.75 93 PHE A O 1
ATOM 737 N N . PHE A 1 94 ? 9.516 0.566 -4.355 1.00 91.88 94 PHE A N 1
ATOM 738 C CA . PHE A 1 94 ? 9.921 1.962 -4.186 1.00 91.88 94 PHE A CA 1
ATOM 739 C C . PHE A 1 94 ? 9.543 2.842 -5.383 1.00 91.88 94 PHE A C 1
ATOM 741 O O . PHE A 1 94 ? 9.263 4.032 -5.214 1.00 91.88 94 PHE A O 1
ATOM 748 N N . ALA A 1 95 ? 9.422 2.253 -6.573 1.00 91.94 95 ALA A N 1
ATOM 749 C CA . ALA A 1 95 ? 8.890 2.929 -7.747 1.00 91.94 95 ALA A CA 1
ATOM 750 C C . ALA A 1 95 ? 7.436 3.404 -7.559 1.00 91.94 95 ALA A C 1
ATOM 752 O O . ALA A 1 95 ? 7.087 4.442 -8.118 1.00 91.94 95 ALA A O 1
ATOM 753 N N . LEU A 1 96 ? 6.609 2.728 -6.742 1.00 91.56 96 LEU A N 1
ATOM 754 C CA . LEU A 1 96 ? 5.241 3.186 -6.423 1.00 91.56 96 LEU A CA 1
ATOM 755 C C . LEU A 1 96 ? 5.225 4.560 -5.744 1.00 91.56 96 LEU A C 1
ATOM 757 O O . LEU A 1 96 ? 4.273 5.320 -5.902 1.00 91.56 96 LEU A O 1
ATOM 761 N N . PHE A 1 97 ? 6.276 4.874 -4.987 1.00 90.88 97 PHE A N 1
ATOM 762 C CA . PHE A 1 97 ? 6.441 6.148 -4.288 1.00 90.88 97 PHE A CA 1
ATOM 763 C C . PHE A 1 97 ? 7.246 7.170 -5.102 1.00 90.88 97 PHE A C 1
ATOM 765 O O . PHE A 1 97 ? 7.560 8.242 -4.592 1.00 90.88 97 PHE A O 1
ATOM 772 N N . GLY A 1 98 ? 7.599 6.844 -6.351 1.00 89.94 98 GLY A N 1
ATOM 773 C CA . GLY A 1 98 ? 8.401 7.707 -7.218 1.00 89.94 98 GLY A CA 1
ATOM 774 C C . GLY A 1 98 ? 9.884 7.774 -6.845 1.00 89.94 98 GLY A C 1
ATOM 775 O O . GLY A 1 98 ? 10.557 8.714 -7.247 1.00 89.94 98 GLY A O 1
ATOM 776 N N . LEU A 1 99 ? 10.405 6.805 -6.083 1.00 89.44 99 LEU A N 1
ATOM 777 C CA . LEU A 1 99 ? 1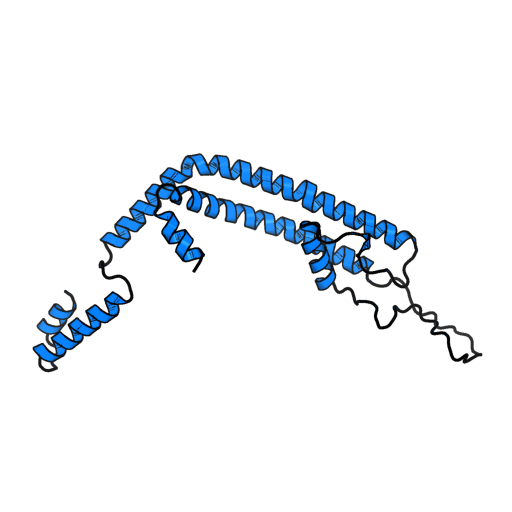1.808 6.791 -5.635 1.00 89.44 99 LEU A CA 1
ATOM 778 C C . LEU A 1 99 ? 12.762 6.069 -6.600 1.00 89.44 99 LEU A C 1
ATOM 780 O O . LEU A 1 99 ? 13.960 5.997 -6.340 1.00 89.44 99 LEU A O 1
ATOM 784 N N . VAL A 1 100 ? 12.243 5.512 -7.694 1.00 89.00 100 VAL A N 1
ATOM 785 C CA . VAL A 1 100 ? 13.031 4.809 -8.713 1.00 89.00 100 VAL A CA 1
ATOM 786 C C . VAL A 1 100 ? 12.720 5.413 -10.070 1.00 89.00 100 VAL A C 1
ATOM 788 O O . VAL A 1 100 ? 11.573 5.381 -10.519 1.00 89.00 100 VAL A O 1
ATOM 791 N N . GLU A 1 101 ? 13.752 5.935 -10.728 1.00 85.50 101 GLU A N 1
ATOM 792 C CA . GLU A 1 101 ? 13.652 6.461 -12.087 1.00 85.50 101 GLU A CA 1
ATOM 793 C C . GLU A 1 101 ? 14.198 5.443 -13.099 1.00 85.50 101 GLU A C 1
ATOM 795 O O . GLU A 1 101 ? 15.131 4.697 -12.781 1.00 85.50 101 GLU A O 1
ATOM 800 N N . PRO A 1 102 ? 13.668 5.418 -14.336 1.00 80.56 102 PRO A N 1
ATOM 801 C CA . PRO A 1 102 ? 14.112 4.477 -15.364 1.00 80.56 102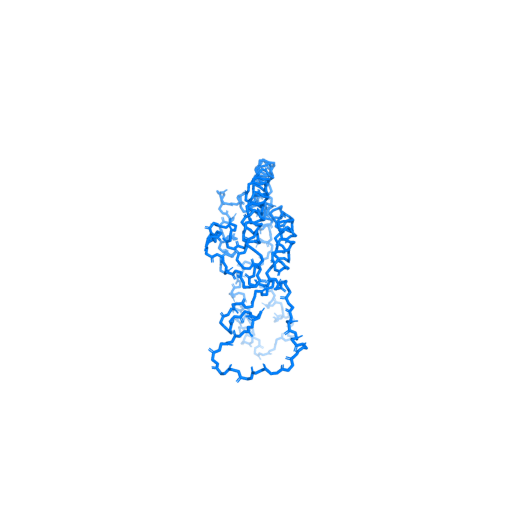 PRO A CA 1
ATOM 802 C C . PRO A 1 102 ? 15.602 4.581 -15.715 1.00 80.56 102 PRO A C 1
ATOM 804 O O . PRO A 1 102 ? 16.175 3.609 -16.199 1.00 80.56 102 PRO A O 1
ATOM 807 N N . ASP A 1 103 ? 16.221 5.744 -15.499 1.00 79.12 103 ASP A N 1
ATOM 808 C CA . ASP A 1 103 ? 17.623 5.998 -15.847 1.00 79.12 103 ASP A CA 1
ATOM 809 C C . ASP A 1 103 ? 18.615 5.509 -14.776 1.00 79.12 103 ASP A C 1
ATOM 811 O O . ASP A 1 103 ? 19.780 5.275 -15.090 1.00 79.12 103 ASP A O 1
ATOM 815 N N . TYR A 1 104 ? 18.155 5.280 -13.540 1.00 76.31 104 TYR A N 1
ATOM 816 C CA . TYR A 1 104 ? 18.957 4.683 -12.458 1.00 76.31 104 TYR A CA 1
ATOM 817 C C . TYR A 1 104 ? 18.749 3.170 -12.324 1.00 76.31 104 TYR A C 1
ATOM 819 O O . TYR A 1 104 ? 19.291 2.535 -11.417 1.00 76.31 104 TYR A O 1
ATOM 827 N N . MET A 1 105 ? 17.947 2.581 -13.209 1.00 78.94 105 MET A N 1
ATOM 828 C CA . MET A 1 105 ? 17.713 1.146 -13.240 1.00 78.94 105 MET A CA 1
ATOM 829 C C . MET A 1 105 ? 18.981 0.420 -13.732 1.00 78.94 105 MET A C 1
ATOM 831 O O . MET A 1 105 ? 19.691 0.964 -14.584 1.00 78.94 105 MET A O 1
ATOM 835 N N . PRO A 1 106 ? 19.320 -0.782 -13.222 1.00 78.00 106 PRO A N 1
ATOM 836 C CA . PRO A 1 106 ? 20.635 -1.335 -13.498 1.00 78.00 106 PRO A CA 1
ATOM 837 C C . PRO A 1 106 ? 20.815 -1.652 -14.991 1.00 78.00 106 PRO A C 1
ATOM 839 O O . PRO A 1 106 ? 19.858 -2.062 -15.665 1.00 78.00 106 PRO A O 1
ATOM 842 N N . PRO A 1 107 ? 22.038 -1.465 -15.518 1.00 75.12 107 PRO A N 1
ATOM 843 C CA . PRO A 1 107 ? 22.304 -1.584 -16.940 1.00 75.12 107 PRO A CA 1
ATOM 844 C C . PRO A 1 107 ? 22.151 -3.028 -17.419 1.00 75.12 107 PRO A C 1
ATOM 846 O O . PRO A 1 107 ? 22.452 -3.990 -16.711 1.00 75.12 107 PRO A O 1
ATOM 849 N N . PHE A 1 108 ? 21.709 -3.172 -18.665 1.00 75.06 108 PHE A N 1
ATOM 850 C CA . PHE A 1 108 ? 21.627 -4.462 -19.336 1.00 75.06 108 PHE A CA 1
ATOM 851 C C . PHE A 1 108 ? 23.002 -4.879 -19.869 1.00 75.06 108 PHE A C 1
ATOM 853 O O . PHE A 1 108 ? 23.604 -4.155 -20.661 1.00 75.06 108 PHE A O 1
ATOM 860 N N . TYR A 1 109 ? 23.472 -6.067 -19.486 1.00 70.50 109 TYR A N 1
ATOM 861 C CA . TYR A 1 109 ? 24.688 -6.684 -20.028 1.00 70.50 109 TYR A CA 1
ATOM 862 C C . TYR A 1 109 ? 24.311 -7.801 -21.002 1.00 70.50 109 TYR A C 1
ATOM 864 O O . TYR A 1 109 ? 23.530 -8.676 -20.648 1.00 70.50 109 TYR A O 1
ATOM 872 N N . SER A 1 110 ? 24.861 -7.793 -22.218 1.00 69.38 110 SER A N 1
ATOM 873 C CA . SER A 1 110 ? 24.560 -8.810 -23.243 1.00 69.38 110 SER A CA 1
ATOM 874 C C . SER A 1 110 ? 23.089 -8.851 -23.706 1.00 69.38 110 SER A C 1
ATOM 876 O O . SER A 1 110 ? 22.583 -9.911 -24.064 1.00 69.38 110 SER A O 1
ATOM 878 N N . HIS A 1 111 ? 22.398 -7.706 -23.743 1.00 75.00 111 HIS A N 1
ATOM 879 C CA . HIS A 1 111 ? 21.059 -7.578 -24.340 1.00 75.00 111 HIS A CA 1
ATOM 880 C C . HIS A 1 111 ? 21.103 -6.736 -25.625 1.00 75.00 111 HIS A C 1
ATOM 882 O O . HIS A 1 111 ? 21.991 -5.895 -25.775 1.00 75.00 111 HIS A O 1
ATOM 888 N N . PRO A 1 112 ? 20.152 -6.924 -26.558 1.00 80.69 112 PRO A N 1
ATOM 889 C CA . PRO A 1 112 ? 20.046 -6.072 -27.739 1.00 80.69 112 PRO A CA 1
ATOM 890 C C . PRO A 1 112 ? 19.682 -4.627 -27.362 1.00 80.69 112 PRO A C 1
ATOM 892 O O . PRO A 1 112 ? 19.000 -4.397 -26.366 1.00 80.69 112 PRO A O 1
ATOM 895 N N . GLU A 1 113 ? 20.070 -3.651 -28.189 1.00 79.25 113 GLU A N 1
ATOM 896 C CA . GLU A 1 113 ? 19.865 -2.216 -27.907 1.00 79.25 113 GLU A CA 1
ATOM 897 C C . GLU A 1 113 ? 18.392 -1.840 -27.659 1.00 79.25 113 GLU A C 1
ATOM 899 O O . GLU A 1 113 ? 18.088 -0.967 -26.847 1.00 79.25 113 GLU A O 1
ATOM 904 N N . TRP A 1 114 ? 17.450 -2.554 -28.285 1.00 83.50 114 TRP A N 1
ATOM 905 C CA . TRP A 1 114 ? 16.016 -2.334 -28.082 1.00 83.50 114 TRP A CA 1
ATOM 906 C C . TRP A 1 114 ? 15.513 -2.764 -26.693 1.00 83.50 114 TRP A C 1
ATOM 908 O O . TRP A 1 114 ? 14.451 -2.304 -26.269 1.00 83.50 114 TRP A O 1
ATOM 918 N N . ALA A 1 115 ? 16.246 -3.618 -25.967 1.00 83.94 115 ALA A N 1
ATOM 919 C CA . ALA A 1 115 ? 15.821 -4.140 -24.667 1.00 83.94 115 ALA A CA 1
ATOM 920 C C . ALA A 1 115 ? 15.689 -3.027 -23.618 1.00 83.94 115 ALA A C 1
ATOM 922 O O . ALA A 1 115 ? 14.740 -3.028 -22.837 1.00 83.94 115 ALA A O 1
ATOM 923 N N . GLN A 1 116 ? 16.579 -2.030 -23.651 1.00 83.06 116 GLN A N 1
ATOM 924 C CA . GLN A 1 116 ? 16.492 -0.859 -22.773 1.00 83.06 116 GLN A CA 1
ATOM 925 C C . GLN A 1 116 ? 15.209 -0.059 -23.031 1.00 83.06 116 GLN A C 1
ATOM 927 O O . GLN A 1 116 ? 14.515 0.336 -22.094 1.00 83.06 116 GLN A O 1
ATOM 932 N N . GLY A 1 117 ? 14.856 0.135 -24.305 1.00 88.06 117 GLY A N 1
ATOM 933 C CA . GLY A 1 117 ? 13.612 0.794 -24.700 1.00 88.06 117 GLY A CA 1
ATOM 934 C C . GLY A 1 117 ? 12.380 0.016 -24.241 1.00 88.06 117 GLY A C 1
ATOM 935 O O . GLY A 1 117 ? 11.484 0.599 -23.630 1.00 88.06 117 GLY A O 1
ATOM 936 N N . LEU A 1 118 ? 12.364 -1.308 -24.451 1.00 89.38 118 LEU A N 1
ATOM 937 C CA . LEU A 1 118 ? 11.286 -2.171 -23.958 1.00 89.38 118 LEU A CA 1
ATOM 938 C C . LEU A 1 118 ? 11.117 -2.026 -22.443 1.00 89.38 118 LEU A C 1
ATOM 940 O O . LEU A 1 118 ? 9.998 -1.939 -21.952 1.00 89.38 118 LEU A O 1
ATOM 944 N N . MET A 1 119 ? 12.215 -1.958 -21.704 1.00 88.69 119 MET A N 1
ATOM 945 C CA . MET A 1 119 ? 12.198 -1.893 -20.247 1.00 88.69 119 MET A CA 1
ATOM 946 C C . MET A 1 119 ? 11.662 -0.577 -19.710 1.00 88.69 119 MET A C 1
ATOM 948 O O . MET A 1 119 ? 10.834 -0.585 -18.797 1.00 88.69 119 MET A O 1
ATOM 952 N N . LYS A 1 120 ? 12.015 0.541 -20.349 1.00 90.50 120 LYS A N 1
ATOM 953 C CA . LYS A 1 120 ? 11.393 1.843 -20.074 1.00 90.50 120 LYS A CA 1
ATOM 954 C C . LYS A 1 120 ? 9.889 1.818 -20.355 1.00 90.50 120 LYS A C 1
ATOM 956 O O . LYS A 1 120 ? 9.112 2.325 -19.549 1.00 90.50 120 LYS A O 1
ATOM 961 N N . VAL A 1 121 ? 9.464 1.188 -21.453 1.00 93.12 121 VAL A N 1
ATOM 962 C CA . VAL A 1 121 ? 8.038 1.046 -21.800 1.00 93.12 121 VAL A CA 1
ATOM 963 C C . VAL A 1 121 ? 7.300 0.187 -20.772 1.00 93.12 121 VAL A C 1
ATOM 965 O O . VAL A 1 121 ? 6.267 0.607 -20.261 1.00 93.12 121 VAL A O 1
ATOM 968 N N . VAL A 1 122 ? 7.836 -0.982 -20.419 1.00 93.00 122 VAL A N 1
ATOM 969 C CA . VAL A 1 122 ? 7.257 -1.893 -19.417 1.00 93.00 122 VAL A CA 1
ATOM 970 C C . VAL A 1 122 ? 7.138 -1.211 -18.058 1.00 93.00 122 VAL A C 1
ATOM 972 O O . VAL A 1 122 ? 6.091 -1.301 -17.419 1.00 93.00 122 VAL A O 1
ATOM 975 N N . PHE A 1 123 ? 8.175 -0.488 -17.634 1.00 92.62 123 PHE A N 1
ATOM 976 C CA . PHE A 1 123 ? 8.146 0.289 -16.400 1.00 92.62 123 PHE A CA 1
ATOM 977 C C . PHE A 1 123 ? 7.104 1.417 -16.454 1.00 92.62 123 PHE A C 1
ATOM 979 O O . PHE A 1 123 ? 6.357 1.614 -15.498 1.00 92.62 123 PHE A O 1
ATOM 986 N N . GLY A 1 124 ? 6.982 2.119 -17.584 1.00 94.25 124 GLY A N 1
ATOM 987 C CA . GLY A 1 124 ? 5.937 3.125 -17.789 1.00 94.25 124 GLY A CA 1
ATOM 988 C C . GLY A 1 124 ? 4.523 2.538 -17.717 1.00 94.25 124 GLY A C 1
ATOM 989 O O . GLY A 1 124 ? 3.644 3.114 -17.077 1.00 94.25 124 GLY A O 1
ATOM 990 N N . VAL A 1 125 ? 4.305 1.357 -18.303 1.00 95.81 125 VAL A N 1
ATOM 991 C CA . VAL A 1 125 ? 3.031 0.625 -18.197 1.00 95.81 125 VAL A CA 1
ATOM 992 C C . VAL A 1 125 ? 2.758 0.209 -16.751 1.00 95.81 125 VAL A C 1
ATOM 994 O O . VAL A 1 125 ? 1.636 0.384 -16.277 1.00 95.81 125 VAL A O 1
ATOM 997 N N . TYR A 1 126 ? 3.768 -0.285 -16.029 1.00 95.12 126 TYR A N 1
ATOM 998 C CA . TYR A 1 126 ? 3.656 -0.599 -14.604 1.00 95.12 126 TYR A CA 1
ATOM 999 C C . TYR A 1 126 ? 3.198 0.619 -13.794 1.00 95.12 126 TYR A C 1
ATOM 1001 O O . TYR A 1 126 ? 2.248 0.506 -13.020 1.00 95.12 126 TYR A O 1
ATOM 1009 N N . GLN A 1 127 ? 3.812 1.785 -14.009 1.00 94.31 127 GLN A N 1
ATOM 1010 C CA . GLN A 1 127 ? 3.438 3.031 -13.334 1.00 94.31 127 GLN A CA 1
ATOM 1011 C C . GLN A 1 127 ? 2.018 3.488 -13.684 1.00 94.31 127 GLN A C 1
ATOM 1013 O O . GLN A 1 127 ? 1.257 3.892 -12.806 1.00 94.31 127 GLN A O 1
ATOM 1018 N N . LEU A 1 128 ? 1.610 3.369 -14.950 1.00 95.62 128 LEU A N 1
ATOM 1019 C CA . LEU A 1 128 ? 0.246 3.691 -15.366 1.00 95.62 128 LEU A CA 1
ATOM 1020 C C . LEU A 1 128 ? -0.769 2.779 -14.667 1.00 95.62 128 LEU A C 1
ATOM 1022 O O . LEU A 1 128 ? -1.735 3.256 -14.074 1.00 95.62 128 LEU A O 1
ATOM 1026 N N . VAL A 1 129 ? -0.550 1.466 -14.696 1.00 95.75 129 VAL A N 1
ATOM 1027 C CA . VAL A 1 129 ? -1.474 0.505 -14.083 1.00 95.75 129 VAL A CA 1
ATOM 1028 C C . VAL A 1 129 ? -1.511 0.677 -12.566 1.00 95.75 129 VAL A C 1
ATOM 1030 O O . VAL A 1 129 ? -2.590 0.733 -11.985 1.00 95.75 129 VAL A O 1
ATOM 1033 N N . THR A 1 130 ? -0.364 0.786 -11.900 1.00 93.31 130 THR A N 1
ATOM 1034 C CA . THR A 1 130 ? -0.327 0.829 -10.434 1.00 93.31 130 THR A CA 1
ATOM 1035 C C . THR A 1 130 ? -0.667 2.208 -9.878 1.00 93.31 130 THR A C 1
ATOM 1037 O O . THR A 1 130 ? -1.632 2.343 -9.127 1.00 93.31 130 THR A O 1
ATOM 1040 N N . VAL A 1 131 ? 0.065 3.248 -10.264 1.00 92.19 131 VAL A N 1
ATOM 1041 C CA . VAL A 1 131 ? -0.092 4.581 -9.674 1.00 92.19 131 VAL A CA 1
ATOM 1042 C C . VAL A 1 131 ? -1.306 5.310 -10.238 1.00 92.19 131 VAL A C 1
ATOM 1044 O O . VAL A 1 131 ? -2.065 5.909 -9.483 1.00 92.19 131 VAL A O 1
ATOM 1047 N N . ILE A 1 132 ? -1.540 5.248 -11.550 1.00 93.62 132 ILE A N 1
ATOM 1048 C CA . ILE A 1 132 ? -2.642 6.009 -12.158 1.00 93.62 132 ILE A CA 1
ATOM 1049 C C . ILE A 1 132 ? -3.967 5.254 -12.051 1.00 93.62 132 ILE A C 1
ATOM 1051 O O . ILE A 1 132 ? -4.985 5.862 -11.740 1.00 93.62 132 ILE A O 1
ATOM 1055 N N . VAL A 1 133 ? -4.003 3.948 -12.30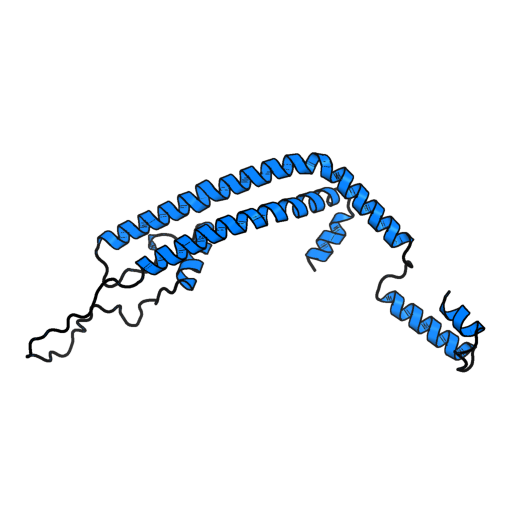8 1.00 95.38 133 VAL A N 1
ATOM 1056 C CA . VAL A 1 133 ? -5.272 3.204 -12.300 1.00 95.38 133 VAL A CA 1
ATOM 1057 C C . VAL A 1 133 ? -5.584 2.669 -10.907 1.00 95.38 133 VAL A C 1
ATOM 1059 O O . VAL A 1 133 ? -6.596 3.047 -10.317 1.00 95.38 133 VAL A O 1
ATOM 1062 N N . LEU A 1 134 ? -4.727 1.809 -10.355 1.00 94.31 134 LEU A N 1
ATOM 1063 C CA . LEU A 1 134 ? -5.019 1.104 -9.108 1.00 94.31 134 LEU A CA 1
ATOM 1064 C C . LEU A 1 134 ? -5.139 2.069 -7.916 1.00 94.31 134 LEU A C 1
ATOM 1066 O O . LEU A 1 134 ? -6.156 2.030 -7.225 1.00 94.31 134 LEU A O 1
ATOM 1070 N N . ILE A 1 135 ? -4.190 2.982 -7.690 1.00 92.56 135 ILE A N 1
ATOM 1071 C CA . ILE A 1 135 ? -4.291 3.924 -6.557 1.00 92.56 135 ILE A CA 1
ATOM 1072 C C . ILE A 1 135 ? -5.536 4.822 -6.670 1.00 92.56 135 ILE A C 1
ATOM 1074 O O . ILE A 1 135 ? -6.228 5.027 -5.673 1.00 92.56 135 ILE A O 1
ATOM 1078 N N . ASN A 1 136 ? -5.896 5.299 -7.865 1.00 93.44 136 ASN A N 1
ATOM 1079 C CA . ASN A 1 136 ? -7.106 6.113 -8.033 1.00 93.44 136 ASN A CA 1
ATOM 1080 C C . ASN A 1 136 ? -8.391 5.318 -7.763 1.00 93.44 136 ASN A C 1
ATOM 1082 O O . ASN A 1 136 ? -9.327 5.846 -7.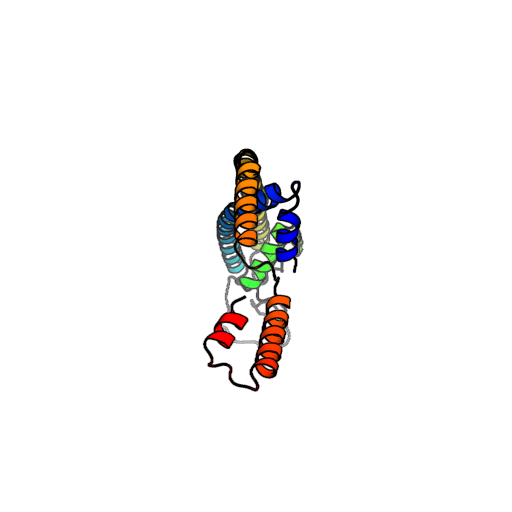160 1.00 93.44 136 ASN A O 1
ATOM 1086 N N . LEU A 1 137 ? -8.428 4.037 -8.138 1.00 93.62 137 LEU A N 1
ATOM 1087 C CA . LEU A 1 137 ? -9.539 3.151 -7.788 1.00 93.62 137 LEU A CA 1
ATOM 1088 C C . LEU A 1 137 ? -9.594 2.856 -6.284 1.00 93.62 137 LEU A C 1
ATOM 1090 O O . LEU A 1 137 ? -10.689 2.805 -5.724 1.00 93.62 137 LEU A O 1
ATOM 1094 N N . LEU A 1 138 ? -8.446 2.718 -5.611 1.00 92.12 138 LEU A N 1
ATOM 1095 C CA . LEU A 1 138 ? -8.390 2.592 -4.153 1.00 92.12 138 LEU A CA 1
ATOM 1096 C C . LEU A 1 138 ? -8.982 3.828 -3.479 1.00 92.12 138 LEU A C 1
ATOM 1098 O O . LEU A 1 138 ? -9.829 3.698 -2.600 1.00 92.12 138 LEU A O 1
ATOM 1102 N N . ILE A 1 139 ? -8.572 5.022 -3.909 1.00 93.69 139 ILE A N 1
ATOM 1103 C CA . ILE A 1 139 ? -9.096 6.280 -3.369 1.00 93.69 139 ILE A CA 1
ATOM 1104 C C . ILE A 1 139 ? -10.610 6.358 -3.594 1.00 93.69 139 ILE A C 1
ATOM 1106 O O . ILE A 1 139 ? -11.347 6.682 -2.663 1.00 93.69 139 ILE A O 1
ATOM 1110 N N . ALA A 1 140 ? -11.093 6.002 -4.788 1.00 93.88 140 ALA A N 1
ATOM 1111 C CA . ALA A 1 140 ? -12.520 5.989 -5.097 1.00 93.88 140 ALA A CA 1
ATOM 1112 C C . ALA A 1 140 ? -13.305 5.017 -4.195 1.00 93.88 140 ALA A C 1
ATOM 1114 O O . ALA A 1 140 ? -14.312 5.402 -3.599 1.00 93.88 140 ALA A O 1
ATOM 1115 N N . MET A 1 141 ? -12.821 3.783 -4.031 1.00 92.12 141 MET A N 1
ATOM 1116 C CA . MET A 1 141 ? -13.460 2.762 -3.193 1.00 92.12 141 MET A CA 1
ATOM 1117 C C . MET A 1 141 ? -13.461 3.146 -1.707 1.00 92.12 141 MET A C 1
ATOM 1119 O O . MET A 1 141 ? -14.466 2.967 -1.012 1.00 92.12 141 MET A O 1
ATOM 1123 N N . MET A 1 142 ? -12.349 3.702 -1.219 1.00 92.19 142 MET A N 1
ATOM 1124 C CA . MET A 1 142 ? -12.223 4.182 0.157 1.00 92.19 142 MET A CA 1
ATOM 1125 C C . MET A 1 142 ? -13.125 5.391 0.408 1.00 92.19 142 MET A C 1
ATOM 1127 O O . MET A 1 142 ? -13.719 5.480 1.478 1.00 92.19 142 MET A O 1
ATOM 1131 N N . SER A 1 143 ? -13.280 6.284 -0.573 1.00 93.81 143 SER A N 1
ATOM 1132 C CA . SER A 1 143 ? -14.172 7.446 -0.492 1.00 93.81 143 SER A CA 1
ATOM 1133 C C . SER A 1 143 ? -15.647 7.037 -0.420 1.00 93.81 143 SER A C 1
ATOM 1135 O O . SER A 1 143 ? -16.355 7.468 0.492 1.00 93.81 143 SER A O 1
ATOM 1137 N N . ASP A 1 144 ? -16.102 6.138 -1.302 1.00 92.00 144 ASP A N 1
ATOM 1138 C CA . ASP A 1 144 ? -17.469 5.588 -1.254 1.00 92.00 144 ASP A CA 1
ATOM 1139 C C . ASP A 1 144 ? -17.749 4.914 0.096 1.00 92.00 144 ASP A C 1
ATOM 1141 O O . ASP A 1 144 ? -18.745 5.181 0.778 1.00 92.00 144 ASP A O 1
ATOM 1145 N N . THR A 1 145 ? -16.811 4.075 0.535 1.00 91.50 145 THR A N 1
ATOM 1146 C CA . THR A 1 145 ? -16.968 3.339 1.785 1.00 91.50 145 THR A CA 1
ATOM 1147 C C . THR A 1 145 ? -16.935 4.276 2.995 1.00 91.50 145 THR A C 1
ATOM 1149 O O . THR A 1 145 ? -17.730 4.099 3.921 1.00 91.50 145 THR A O 1
ATOM 1152 N N . TYR A 1 146 ? -16.097 5.317 2.973 1.00 93.25 146 TYR A N 1
ATOM 1153 C CA . TYR A 1 146 ? -16.065 6.355 4.002 1.00 93.25 146 TYR A CA 1
ATOM 1154 C C . TYR A 1 146 ? -17.428 7.037 4.134 1.00 93.25 146 TYR A C 1
ATOM 1156 O O . TYR A 1 146 ? -17.981 7.058 5.234 1.00 93.25 146 TYR A O 1
ATOM 1164 N N . GLN A 1 147 ? -18.012 7.507 3.028 1.00 92.06 147 GLN A N 1
ATOM 1165 C CA . GLN A 1 147 ? -19.320 8.173 3.036 1.00 92.06 147 GLN A CA 1
ATOM 1166 C C . GLN A 1 147 ? -20.426 7.252 3.572 1.00 92.06 147 GLN A C 1
ATOM 1168 O O . GLN A 1 147 ? -21.229 7.655 4.417 1.00 92.06 147 GLN A O 1
ATOM 1173 N N . ARG A 1 148 ? -20.431 5.979 3.154 1.00 90.19 148 ARG A N 1
ATOM 1174 C CA . ARG A 1 148 ? -21.401 4.979 3.625 1.00 90.19 148 ARG A CA 1
ATOM 1175 C C . ARG A 1 148 ? -21.275 4.694 5.125 1.00 90.19 148 ARG A C 1
ATOM 1177 O O . ARG A 1 148 ? -22.289 4.519 5.805 1.00 90.19 148 ARG A O 1
ATOM 1184 N N . ILE A 1 149 ? -20.050 4.586 5.642 1.00 90.06 149 ILE A N 1
ATOM 1185 C CA . ILE A 1 149 ? -19.797 4.222 7.044 1.00 90.06 149 ILE A CA 1
ATOM 1186 C C . ILE A 1 149 ? -19.978 5.423 7.971 1.00 90.06 149 ILE A C 1
ATOM 1188 O O . ILE A 1 149 ? -20.505 5.252 9.070 1.00 90.06 149 ILE A O 1
ATOM 1192 N N . GLN A 1 150 ? -19.586 6.625 7.547 1.00 90.62 150 GLN A N 1
ATOM 1193 C CA . GLN A 1 150 ? -19.651 7.837 8.364 1.00 90.62 150 GLN A CA 1
ATOM 1194 C C . GLN A 1 150 ? -21.070 8.113 8.883 1.00 90.62 150 GLN A C 1
ATOM 1196 O O . GLN A 1 150 ? -21.233 8.493 10.038 1.00 90.62 150 GLN A O 1
ATOM 1201 N N . ALA A 1 151 ? -22.102 7.839 8.081 1.00 88.00 151 ALA A N 1
ATOM 1202 C CA . ALA A 1 151 ? -23.497 8.018 8.489 1.00 88.00 151 ALA A CA 1
ATOM 1203 C C . ALA A 1 151 ? -23.943 7.082 9.636 1.00 88.00 151 ALA A C 1
ATOM 1205 O O . ALA A 1 151 ? -24.904 7.386 10.337 1.00 88.00 151 ALA A O 1
ATOM 1206 N N . LYS A 1 152 ? -23.268 5.938 9.833 1.00 89.00 152 LYS A N 1
ATOM 1207 C CA . LYS A 1 152 ? -23.621 4.914 10.840 1.00 89.00 152 LYS A CA 1
ATOM 1208 C C . LYS A 1 152 ? -22.607 4.806 11.985 1.00 89.00 152 LYS A C 1
ATOM 1210 O O . LYS A 1 152 ? -22.895 4.171 13.002 1.00 89.00 152 LYS A O 1
ATOM 1215 N N . SER A 1 153 ? -21.430 5.413 11.837 1.00 87.94 153 SER A N 1
ATOM 1216 C CA . SER A 1 153 ? -20.298 5.230 12.750 1.00 87.94 153 SER A CA 1
ATOM 1217 C C . SER A 1 153 ? -20.547 5.792 14.149 1.00 87.94 153 SER A C 1
ATOM 1219 O O . SER A 1 153 ? -20.094 5.191 15.119 1.00 87.94 153 SER A O 1
ATOM 1221 N N . ASP A 1 154 ? -21.301 6.888 14.286 1.00 88.00 154 ASP A N 1
ATOM 1222 C CA . ASP A 1 154 ? -21.629 7.472 15.595 1.00 88.00 154 ASP A CA 1
ATOM 1223 C C . ASP A 1 154 ? -22.507 6.531 16.436 1.00 88.00 154 ASP A C 1
ATOM 1225 O O . ASP A 1 154 ? -22.239 6.304 17.617 1.00 88.00 154 ASP A O 1
ATOM 1229 N N . THR A 1 155 ? -23.519 5.907 15.825 1.00 88.62 155 THR A N 1
ATOM 1230 C CA . THR A 1 155 ? -24.382 4.935 16.512 1.00 88.62 155 THR A CA 1
ATOM 1231 C C . THR A 1 155 ? -23.607 3.683 16.917 1.00 88.62 155 THR A C 1
ATOM 1233 O O . THR A 1 155 ? -23.745 3.210 18.047 1.00 88.62 155 THR A O 1
ATOM 1236 N N . GLU A 1 156 ? -22.760 3.160 16.030 1.00 88.56 156 GLU A N 1
ATOM 1237 C CA . GLU A 1 156 ? -21.918 1.996 16.327 1.00 88.56 156 GLU A CA 1
ATOM 1238 C C . GLU A 1 156 ? -20.887 2.290 17.416 1.00 88.56 156 GLU A C 1
ATOM 1240 O O . GLU A 1 156 ? -20.700 1.477 18.325 1.00 88.56 156 GLU A O 1
ATOM 1245 N N . TRP A 1 157 ? -20.260 3.467 17.373 1.00 90.38 157 TRP A N 1
ATOM 1246 C CA . TRP A 1 157 ? -19.343 3.911 18.414 1.00 90.38 157 TRP A CA 1
ATOM 1247 C C . TRP A 1 157 ? -20.058 4.035 19.762 1.00 90.38 157 TRP A C 1
ATOM 1249 O O . TRP A 1 157 ? -19.585 3.479 20.754 1.00 90.38 157 TRP A O 1
ATOM 1259 N N . LYS A 1 158 ? -21.225 4.692 19.811 1.00 90.00 158 LYS A N 1
ATOM 1260 C CA . LYS A 1 158 ? -22.030 4.811 21.038 1.00 90.00 158 LYS A CA 1
ATOM 1261 C C . LYS A 1 158 ? -22.422 3.442 21.589 1.00 90.00 158 LYS A C 1
ATOM 1263 O O . LYS A 1 158 ? -22.284 3.213 22.788 1.00 90.00 158 LYS A O 1
ATOM 1268 N N . PHE A 1 159 ? -22.841 2.508 20.736 1.00 89.94 159 PHE A N 1
ATOM 1269 C CA . PHE A 1 159 ? -23.156 1.138 21.148 1.00 89.94 159 PHE A CA 1
ATOM 1270 C C . PHE A 1 159 ? -21.931 0.404 21.715 1.00 89.94 159 PHE A C 1
ATOM 1272 O O . PHE A 1 159 ? -22.010 -0.196 22.792 1.00 89.94 159 PHE A O 1
ATOM 1279 N N . GLY A 1 160 ? -20.784 0.490 21.034 1.00 85.81 160 GLY A N 1
ATOM 1280 C CA . GLY A 1 160 ? -19.517 -0.080 21.496 1.00 85.81 160 GLY A CA 1
ATOM 1281 C C . GLY A 1 160 ? -19.079 0.503 22.841 1.00 85.81 160 GLY A C 1
ATOM 1282 O O . GLY A 1 160 ? -18.761 -0.243 23.769 1.00 85.81 160 GLY A O 1
ATOM 1283 N N . LYS A 1 161 ? -19.171 1.828 22.986 1.00 86.88 161 LYS A N 1
ATOM 1284 C CA . LYS A 1 161 ? -18.889 2.553 24.227 1.00 86.88 161 LYS A CA 1
ATOM 1285 C C . LYS A 1 161 ? -19.810 2.112 25.365 1.00 86.88 161 LYS A C 1
ATOM 1287 O O . LYS A 1 161 ? -19.323 1.823 26.454 1.00 86.88 161 LYS A O 1
ATOM 1292 N N . THR A 1 162 ? -21.115 1.982 25.129 1.00 89.75 162 THR A N 1
ATOM 1293 C CA . THR A 1 162 ? -22.061 1.505 26.152 1.00 89.75 162 THR A CA 1
ATOM 1294 C C . THR A 1 162 ? -21.781 0.057 26.551 1.00 89.75 162 THR A C 1
ATOM 1296 O O . THR A 1 162 ? -21.826 -0.274 27.736 1.00 89.75 162 THR A O 1
ATOM 1299 N N . LYS A 1 163 ? -21.435 -0.816 25.596 1.00 86.62 163 LYS A N 1
ATOM 1300 C CA . LYS A 1 163 ? -21.045 -2.203 25.890 1.00 86.62 163 LYS A CA 1
ATOM 1301 C C . LYS A 1 163 ? -19.786 -2.256 26.756 1.00 86.62 163 LYS A C 1
ATOM 1303 O O . LYS A 1 163 ? -19.744 -3.041 27.701 1.00 86.62 163 LYS A O 1
ATOM 1308 N N . LEU A 1 164 ? -18.805 -1.402 26.471 1.00 84.94 164 LEU A N 1
ATOM 1309 C CA . LEU A 1 164 ? -17.574 -1.290 27.247 1.00 84.94 164 LEU A CA 1
ATOM 1310 C C . LEU A 1 164 ? -17.836 -0.769 28.664 1.00 84.94 164 LEU A C 1
ATOM 1312 O O . LEU A 1 164 ? -17.402 -1.401 29.620 1.00 84.94 164 LEU A O 1
ATOM 1316 N N . ILE A 1 165 ? -18.616 0.308 28.811 1.00 86.38 165 ILE A N 1
ATOM 1317 C CA . ILE A 1 165 ? -19.015 0.852 30.121 1.00 86.38 165 ILE A CA 1
ATOM 1318 C C . ILE A 1 165 ? -19.758 -0.209 30.939 1.00 86.38 165 ILE A C 1
ATOM 1320 O O . ILE A 1 165 ? -19.453 -0.403 32.111 1.00 86.38 165 ILE A O 1
ATOM 1324 N N . ARG A 1 166 ? -20.690 -0.945 30.322 1.00 87.06 166 ARG A N 1
ATOM 1325 C CA . ARG A 1 166 ? -21.426 -2.032 30.983 1.00 87.06 166 ARG A CA 1
ATOM 1326 C C . ARG A 1 166 ? -20.517 -3.185 31.410 1.00 87.06 166 ARG A C 1
ATOM 1328 O O . ARG A 1 166 ? -20.739 -3.793 32.452 1.00 87.06 166 ARG A O 1
ATOM 1335 N N . ASN A 1 167 ? -19.522 -3.527 30.596 1.00 84.25 167 ASN A N 1
ATOM 1336 C CA . ASN A 1 167 ? -18.559 -4.569 30.945 1.00 84.25 167 ASN A CA 1
ATOM 1337 C C . ASN A 1 167 ? -17.642 -4.110 32.084 1.00 84.25 167 ASN A C 1
ATOM 1339 O O . ASN A 1 167 ? -17.373 -4.894 32.991 1.00 84.25 167 ASN A O 1
ATOM 1343 N N . MET A 1 168 ? -17.223 -2.843 32.069 1.00 81.88 168 MET A N 1
ATOM 1344 C CA . MET A 1 168 ? -16.422 -2.245 33.134 1.00 81.88 168 MET A CA 1
ATOM 1345 C C . MET A 1 168 ? -17.214 -2.102 34.438 1.00 81.88 168 MET A C 1
ATOM 1347 O O . MET A 1 168 ? -16.645 -2.284 35.502 1.00 81.88 168 MET A O 1
ATOM 1351 N N . SER A 1 169 ? -18.524 -1.834 34.383 1.00 82.25 169 SER A N 1
ATOM 1352 C CA . SER A 1 169 ? -19.363 -1.761 35.587 1.00 82.25 169 SER A CA 1
ATOM 1353 C C . SER A 1 169 ? -19.707 -3.131 36.178 1.00 82.25 169 SER A C 1
ATOM 1355 O O . SER A 1 169 ? -19.929 -3.234 37.380 1.00 82.25 169 SER A O 1
ATOM 1357 N N . ARG A 1 170 ? -19.756 -4.188 35.354 1.00 79.38 170 ARG A N 1
ATOM 1358 C CA . ARG A 1 170 ? -19.978 -5.574 35.809 1.00 79.38 170 ARG A CA 1
ATOM 1359 C C . ARG A 1 170 ? -18.709 -6.277 36.290 1.00 79.38 170 ARG A C 1
ATOM 1361 O O . ARG A 1 170 ? -18.813 -7.249 37.030 1.00 79.38 170 ARG A O 1
ATOM 1368 N N . THR A 1 171 ? -17.540 -5.829 35.847 1.00 74.62 171 THR A N 1
ATOM 1369 C CA . THR A 1 171 ? -16.244 -6.393 36.247 1.00 74.62 171 THR A CA 1
ATOM 1370 C C . THR A 1 171 ? -15.698 -5.582 37.420 1.00 74.62 171 THR A C 1
ATOM 1372 O O . THR A 1 171 ? -15.787 -4.360 37.401 1.00 74.62 171 THR A O 1
ATOM 1375 N N . SER A 1 172 ? -15.145 -6.230 38.451 1.00 64.50 172 SER A N 1
ATOM 1376 C CA . SER A 1 172 ? -14.600 -5.546 39.633 1.00 64.50 172 SER A CA 1
ATOM 1377 C C . SER A 1 172 ? -13.654 -4.404 39.237 1.00 64.50 172 SER A C 1
ATOM 1379 O O . SER A 1 172 ? -12.719 -4.607 38.464 1.00 64.50 172 SER A O 1
ATOM 1381 N N . GLY A 1 173 ? -13.891 -3.205 39.780 1.00 65.12 173 GLY A N 1
ATOM 1382 C CA . GLY A 1 173 ? -13.240 -1.951 39.375 1.00 65.12 173 GLY A CA 1
ATOM 1383 C C . GLY A 1 173 ? -11.747 -1.824 39.698 1.00 65.12 173 GLY A C 1
ATOM 1384 O O . GLY A 1 173 ? -11.198 -0.734 39.578 1.00 65.12 173 GLY A O 1
ATOM 1385 N N . THR A 1 174 ? -11.075 -2.900 40.114 1.00 69.88 174 THR A N 1
ATOM 1386 C CA . THR A 1 174 ? -9.627 -2.910 40.344 1.00 69.88 174 THR A CA 1
ATOM 1387 C C . THR A 1 174 ? -8.903 -3.131 39.014 1.00 69.88 174 THR A C 1
ATOM 1389 O O . THR A 1 174 ? -8.908 -4.262 38.510 1.00 69.88 174 THR A O 1
ATOM 1392 N N . PRO A 1 175 ? -8.263 -2.106 38.424 1.00 72.31 175 PRO A N 1
ATOM 1393 C CA . PRO A 1 175 ? -7.478 -2.308 37.216 1.00 72.31 175 PRO A CA 1
ATOM 1394 C C . PRO A 1 175 ? -6.303 -3.253 37.509 1.00 72.31 175 PRO A C 1
ATOM 1396 O O . PRO A 1 175 ? -5.760 -3.286 38.616 1.00 72.31 175 PRO A O 1
ATOM 1399 N N . SER A 1 176 ? -5.882 -4.033 36.515 1.00 68.12 176 SER A N 1
ATOM 1400 C CA . SER A 1 176 ? -4.572 -4.695 36.578 1.00 68.12 176 SER A CA 1
ATOM 1401 C C . SER A 1 176 ? -3.479 -3.613 36.548 1.00 68.12 176 SER A C 1
ATOM 1403 O O . SER A 1 176 ? -3.623 -2.685 35.750 1.00 68.12 176 SER A O 1
ATOM 1405 N N . PRO A 1 177 ? -2.415 -3.652 37.380 1.00 70.88 177 PRO A N 1
ATOM 1406 C CA . PRO A 1 177 ? -1.962 -4.727 38.276 1.00 70.88 177 PRO A CA 1
ATOM 1407 C C . PRO A 1 177 ? -2.477 -4.644 39.728 1.00 70.88 177 PRO A C 1
ATOM 1409 O O . PRO A 1 177 ? -2.183 -5.533 40.527 1.00 70.88 177 PRO A O 1
ATOM 1412 N N . LEU A 1 178 ? -3.251 -3.613 40.094 1.00 76.31 178 LEU A N 1
ATOM 1413 C CA . LEU A 1 178 ? -3.728 -3.397 41.470 1.00 76.31 178 LEU A CA 1
ATOM 1414 C C . LEU A 1 178 ? -4.571 -4.564 41.997 1.00 76.31 178 LEU A C 1
ATOM 1416 O O . LEU A 1 178 ? -4.499 -4.873 43.181 1.00 76.31 178 LEU A O 1
ATOM 1420 N N . ASN A 1 179 ? -5.295 -5.267 41.122 1.00 78.50 179 ASN A N 1
ATOM 1421 C CA . ASN A 1 179 ? -6.011 -6.498 41.473 1.00 78.50 179 ASN A CA 1
ATOM 1422 C C . ASN A 1 179 ? -5.092 -7.548 42.137 1.00 78.50 179 ASN A C 1
ATOM 1424 O O . ASN A 1 179 ? -5.474 -8.183 43.116 1.00 78.50 179 ASN A O 1
ATOM 1428 N N . LEU A 1 180 ? -3.851 -7.699 41.657 1.00 77.06 180 LEU A N 1
ATOM 1429 C CA . LEU A 1 180 ? -2.894 -8.649 42.227 1.00 77.06 180 LEU A CA 1
ATOM 1430 C C . LEU A 1 180 ? -2.455 -8.224 43.636 1.00 77.06 180 LEU A C 1
ATOM 1432 O O . LEU A 1 180 ? -2.383 -9.056 44.535 1.00 77.06 180 LEU A O 1
ATOM 1436 N N . ILE A 1 181 ? -2.205 -6.926 43.832 1.00 80.75 181 ILE A N 1
ATOM 1437 C CA . ILE A 1 181 ? -1.772 -6.363 45.118 1.00 80.75 181 ILE A CA 1
ATOM 1438 C C . ILE A 1 181 ? -2.902 -6.450 46.143 1.00 80.75 181 ILE A C 1
ATOM 1440 O O . ILE A 1 181 ? -2.673 -6.901 47.260 1.00 80.75 181 ILE A O 1
ATOM 1444 N N . VAL A 1 182 ? -4.128 -6.083 45.764 1.00 81.75 182 VAL A N 1
ATOM 1445 C CA . VAL A 1 182 ? -5.295 -6.157 46.655 1.00 81.75 182 VAL A CA 1
ATOM 1446 C C . VAL A 1 182 ? -5.547 -7.604 47.075 1.00 81.75 182 VAL A C 1
ATOM 1448 O O . VAL A 1 182 ? -5.696 -7.870 48.265 1.00 81.75 182 VAL A O 1
ATOM 1451 N N . LYS A 1 183 ? -5.487 -8.561 46.139 1.00 81.69 183 LYS A N 1
ATOM 1452 C CA . LYS A 1 183 ? -5.614 -9.991 46.462 1.00 81.69 183 LYS A CA 1
ATOM 1453 C C . LYS A 1 183 ? -4.492 -10.498 47.366 1.00 81.69 183 LYS A C 1
ATOM 1455 O O . LYS A 1 183 ? -4.773 -11.233 48.307 1.00 81.69 183 LYS A O 1
ATOM 1460 N N . LEU A 1 184 ? -3.244 -10.090 47.123 1.00 82.06 184 LEU A N 1
ATOM 1461 C CA . LEU A 1 184 ? -2.108 -10.432 47.985 1.00 82.06 184 LEU A CA 1
ATOM 1462 C C . LEU A 1 184 ? -2.287 -9.885 49.404 1.00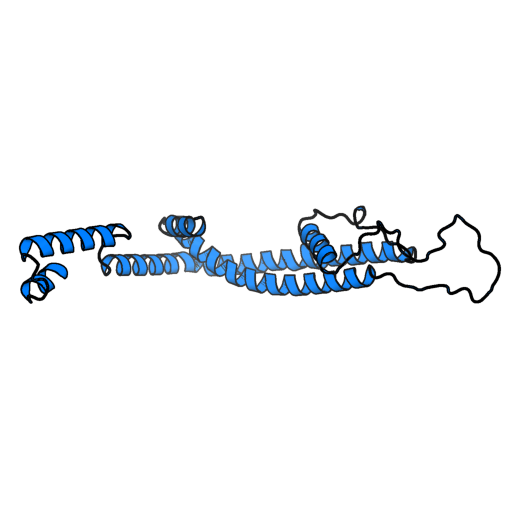 82.06 184 LEU A C 1
ATOM 1464 O O . LEU A 1 184 ? -2.099 -10.623 50.366 1.00 82.06 184 LEU A O 1
ATOM 1468 N N . VAL A 1 185 ? -2.695 -8.622 49.548 1.00 83.50 185 VAL A N 1
ATOM 1469 C CA . VAL A 1 185 ? -2.929 -7.994 50.856 1.00 83.50 185 VAL A CA 1
ATOM 1470 C C . VAL A 1 185 ? -4.079 -8.681 51.594 1.00 83.50 185 VAL A C 1
ATOM 1472 O O . VAL A 1 185 ? -3.922 -9.018 52.765 1.00 83.50 185 VAL A O 1
ATOM 1475 N N . VAL A 1 186 ? -5.202 -8.959 50.922 1.00 83.38 186 VAL A N 1
ATOM 1476 C CA . VAL A 1 186 ? -6.339 -9.686 51.517 1.00 83.38 186 VAL A CA 1
ATOM 1477 C C . VAL A 1 186 ? -5.920 -11.086 51.975 1.00 83.38 186 VAL A C 1
ATOM 1479 O O . VAL A 1 186 ? -6.254 -11.487 53.089 1.00 83.38 186 VAL A O 1
ATOM 1482 N N . TYR A 1 187 ? -5.126 -11.802 51.174 1.00 82.00 187 TYR A N 1
ATOM 1483 C CA . TYR A 1 187 ? -4.621 -13.134 51.512 1.00 82.00 187 TYR A CA 1
ATOM 1484 C C . TYR A 1 187 ? -3.662 -13.115 52.713 1.00 82.00 187 TYR A C 1
ATOM 1486 O O . TYR A 1 187 ? -3.782 -13.938 53.620 1.00 82.00 187 TYR A O 1
ATOM 1494 N N . ILE A 1 188 ? -2.746 -12.141 52.768 1.00 82.88 188 ILE A N 1
ATOM 1495 C CA . ILE A 1 188 ? -1.813 -11.956 53.889 1.00 82.88 188 ILE A CA 1
ATOM 1496 C C . ILE A 1 188 ? -2.574 -11.591 55.174 1.00 82.88 188 ILE A C 1
ATOM 1498 O O . ILE A 1 188 ? -2.323 -12.174 56.228 1.00 82.88 188 ILE A O 1
ATOM 1502 N N . VAL A 1 189 ? -3.547 -10.678 55.103 1.00 82.50 189 VAL A N 1
ATOM 1503 C CA . VAL A 1 189 ? -4.382 -10.307 56.258 1.00 82.50 189 VAL A CA 1
ATOM 1504 C C . VAL A 1 189 ? -5.222 -11.494 56.735 1.00 82.50 189 VAL A C 1
ATOM 1506 O O . VAL A 1 189 ? -5.323 -11.715 57.941 1.00 82.50 189 VAL A O 1
ATOM 1509 N N . ALA A 1 190 ? -5.777 -12.298 55.824 1.00 81.25 190 ALA A N 1
ATOM 1510 C CA . ALA A 1 190 ? -6.494 -13.523 56.172 1.00 81.25 190 ALA A CA 1
ATOM 1511 C C . ALA A 1 190 ? -5.573 -14.555 56.854 1.00 81.25 190 ALA A C 1
ATOM 1513 O O . ALA A 1 190 ? -5.949 -15.116 57.883 1.00 81.25 190 ALA A O 1
ATOM 1514 N N . LEU A 1 191 ? -4.345 -14.745 56.355 1.00 81.38 191 LEU A N 1
ATOM 1515 C CA . LEU A 1 191 ? -3.319 -15.592 56.982 1.00 81.38 191 LEU A CA 1
ATOM 1516 C C . LEU A 1 191 ? -3.025 -15.177 58.427 1.00 81.38 191 LEU A C 1
ATOM 1518 O O . LEU A 1 191 ? -3.028 -16.031 59.318 1.00 81.38 191 LEU A O 1
ATOM 1522 N N . PHE A 1 192 ? -2.823 -13.880 58.673 1.00 83.31 192 PHE A N 1
ATOM 1523 C CA . PHE A 1 192 ? -2.575 -13.363 60.020 1.00 83.31 192 PHE A CA 1
ATOM 1524 C C . PHE A 1 192 ? -3.811 -13.463 60.925 1.00 83.31 192 PHE A C 1
ATOM 1526 O O . PHE A 1 192 ? -3.690 -13.855 62.086 1.00 83.31 192 PHE A O 1
ATOM 1533 N N . LYS A 1 193 ? -5.007 -13.163 60.405 1.00 79.56 193 LYS A N 1
ATOM 1534 C CA . LYS A 1 193 ? -6.261 -13.154 61.176 1.00 79.56 193 LYS A CA 1
ATOM 1535 C C . LYS A 1 193 ? -6.727 -14.558 61.573 1.00 79.56 193 LYS A C 1
ATOM 1537 O O . LYS A 1 193 ? -7.212 -14.741 62.685 1.00 79.56 193 LYS A O 1
ATOM 1542 N N . PHE A 1 194 ? -6.536 -15.549 60.704 1.00 80.31 194 PHE A N 1
ATOM 1543 C CA . PHE A 1 194 ? -6.911 -16.945 60.957 1.00 80.31 194 PHE A CA 1
ATOM 1544 C C . PHE A 1 194 ? -5.743 -17.815 61.443 1.00 80.31 194 PHE A C 1
ATOM 1546 O O . PHE A 1 194 ? -5.877 -19.036 61.484 1.00 80.31 194 PHE A O 1
ATOM 1553 N N . LYS A 1 195 ? -4.600 -17.214 61.820 1.00 77.88 195 LYS A N 1
ATOM 1554 C CA . LYS A 1 195 ? -3.392 -17.927 62.288 1.00 77.88 195 LYS A CA 1
ATOM 1555 C C . LYS A 1 195 ? -3.009 -19.116 61.383 1.00 77.88 195 LYS A C 1
ATOM 1557 O O . LYS A 1 195 ? -2.648 -20.181 61.872 1.00 77.88 195 LYS A O 1
ATOM 1562 N N . GLY A 1 196 ? -3.132 -18.950 60.065 1.00 69.00 196 GLY A N 1
ATOM 1563 C CA . GLY A 1 196 ? -2.830 -19.995 59.077 1.00 69.00 196 GLY A CA 1
ATOM 1564 C C . GLY A 1 196 ? -3.971 -20.961 58.718 1.00 69.00 196 GLY A C 1
ATOM 1565 O O . GLY A 1 196 ? -3.817 -21.721 57.765 1.00 69.00 196 GLY A O 1
ATOM 1566 N N . ASN A 1 197 ? -5.134 -20.917 59.381 1.00 70.69 197 ASN A N 1
ATOM 1567 C CA . ASN A 1 197 ? -6.287 -21.772 59.053 1.00 70.69 197 ASN A CA 1
ATOM 1568 C C . ASN A 1 197 ? -7.145 -21.197 57.907 1.00 70.69 197 ASN A C 1
ATOM 1570 O O . ASN A 1 197 ? -8.276 -20.753 58.107 1.00 70.69 197 ASN A O 1
ATOM 1574 N N . LEU A 1 198 ? -6.613 -21.222 56.681 1.00 66.44 198 LEU A N 1
ATOM 1575 C CA . LEU A 1 198 ? -7.306 -20.717 55.482 1.00 66.44 198 LEU A CA 1
ATOM 1576 C C . LEU A 1 198 ? -8.428 -21.624 54.959 1.00 66.44 198 LEU A C 1
ATOM 1578 O O . LEU A 1 198 ? -9.270 -21.156 54.198 1.00 66.44 198 LEU A O 1
ATOM 1582 N N . CYS A 1 199 ? -8.464 -22.894 55.369 1.00 67.44 199 CYS A N 1
ATOM 1583 C CA . CYS A 1 199 ? -9.502 -23.851 54.963 1.00 67.44 199 CYS A CA 1
ATOM 1584 C C . CYS A 1 199 ? -10.806 -23.732 55.771 1.00 67.44 199 CYS A C 1
ATOM 1586 O O . CYS A 1 199 ? -11.730 -24.509 55.547 1.00 67.44 199 CYS A O 1
ATOM 1588 N N . SER A 1 200 ? -10.892 -22.789 56.716 1.00 73.81 200 SER A N 1
ATOM 1589 C CA . SER A 1 200 ? -12.143 -22.498 57.417 1.00 73.81 200 SER A CA 1
ATOM 1590 C C . SER A 1 200 ? -13.142 -21.835 56.464 1.00 73.81 200 SER A C 1
ATOM 1592 O O . SER A 1 200 ? -12.774 -20.950 55.690 1.00 73.81 200 SER A O 1
ATOM 1594 N N . GLU A 1 201 ? -14.413 -22.228 56.545 1.00 72.69 201 GLU A N 1
ATOM 1595 C CA . GLU A 1 201 ? -15.506 -21.678 55.731 1.00 72.69 201 GLU A CA 1
ATOM 1596 C C . GLU A 1 201 ? -15.576 -20.141 55.849 1.00 72.69 201 GLU A C 1
ATOM 1598 O O . GLU A 1 201 ? -15.682 -19.439 54.844 1.00 72.69 201 GLU A O 1
ATOM 1603 N N . ALA A 1 202 ? -15.320 -19.614 57.052 1.00 71.75 202 ALA A N 1
ATOM 1604 C CA . ALA A 1 202 ? -15.248 -18.179 57.336 1.00 71.75 202 ALA A CA 1
ATOM 1605 C C . ALA A 1 202 ? -14.049 -17.462 56.676 1.00 71.75 202 ALA A C 1
ATOM 1607 O O . ALA A 1 202 ? -14.132 -16.278 56.351 1.00 71.75 202 ALA A O 1
ATOM 1608 N N . ALA A 1 203 ? -12.922 -18.151 56.469 1.00 67.50 203 ALA A N 1
ATOM 1609 C CA . ALA A 1 203 ? -11.753 -17.582 55.793 1.00 67.50 203 ALA A CA 1
ATOM 1610 C C . ALA A 1 203 ? -11.956 -17.543 54.270 1.00 67.50 203 ALA A C 1
ATOM 1612 O O . ALA A 1 203 ? -11.585 -16.566 53.618 1.00 67.50 203 ALA A O 1
ATOM 1613 N N . MET A 1 204 ? -12.597 -18.574 53.708 1.00 68.81 204 MET A N 1
ATOM 1614 C CA . MET A 1 204 ? -12.975 -18.613 52.292 1.00 68.81 204 MET A CA 1
ATOM 1615 C C . MET A 1 204 ? -14.041 -17.575 51.935 1.00 68.81 204 MET A C 1
ATOM 1617 O O . MET A 1 204 ? -14.002 -17.020 50.837 1.00 68.81 204 MET A O 1
ATOM 1621 N N . GLU A 1 205 ? -14.963 -17.283 52.852 1.00 73.81 205 GLU A N 1
ATOM 1622 C CA . GLU A 1 205 ? -15.948 -16.214 52.684 1.00 73.81 205 GLU A CA 1
ATOM 1623 C C . GLU A 1 205 ? -15.287 -14.822 52.732 1.00 73.81 205 GLU A C 1
ATOM 1625 O O . GLU A 1 205 ? -15.560 -13.980 51.878 1.00 73.81 205 GLU A O 1
ATOM 1630 N N . TYR A 1 206 ? -14.319 -14.616 53.637 1.00 69.94 206 TYR A N 1
ATOM 1631 C CA . TYR A 1 206 ? -13.560 -13.362 53.768 1.00 69.94 206 TYR A CA 1
ATOM 1632 C C . TYR A 1 206 ? -12.698 -13.022 52.538 1.00 69.94 206 TYR A C 1
ATOM 1634 O O . TYR A 1 206 ? -12.476 -11.852 52.249 1.00 69.94 206 TYR A O 1
ATOM 1642 N N . MET A 1 207 ? -12.209 -14.024 51.798 1.00 68.06 207 MET A N 1
ATOM 1643 C CA . MET A 1 207 ? -11.396 -13.827 50.584 1.00 68.06 207 MET A CA 1
ATOM 1644 C C . MET A 1 207 ? -12.222 -13.585 49.305 1.00 68.06 207 MET A C 1
ATOM 1646 O O . MET A 1 207 ? -11.641 -13.281 48.261 1.00 68.06 207 MET A O 1
ATOM 1650 N N . LYS A 1 208 ? -13.551 -13.766 49.355 1.00 67.88 208 LYS A N 1
ATOM 1651 C CA . LYS A 1 208 ? -14.472 -13.544 48.222 1.00 67.88 208 LYS A CA 1
ATOM 1652 C C . LYS A 1 208 ? -15.108 -12.148 48.206 1.00 67.88 208 LYS A C 1
ATOM 1654 O O . LYS A 1 208 ? -15.700 -11.797 47.184 1.00 67.88 208 LYS A O 1
ATOM 1659 N N . MET A 1 209 ? -15.021 -11.408 49.313 1.00 57.78 209 MET A N 1
ATOM 1660 C CA . MET A 1 209 ? -15.423 -9.998 49.421 1.00 57.78 209 MET A CA 1
ATOM 1661 C C . MET A 1 209 ? -14.397 -9.085 48.748 1.00 57.78 209 MET A C 1
ATOM 1663 O O . MET A 1 209 ? -14.835 -8.094 48.126 1.00 57.78 209 MET A O 1
#

Radius of gyration: 33.0 Å; chains: 1; bounding box: 71×38×96 Å

pLDDT: mean 79.56, std 14.31, range [41.81, 95.81]

InterPro domains:
  IPR002153 Transient receptor potential channel, canonical [PR01097] (124-145)
  IPR002153 Transient receptor potential channel, canonical [PR01097] (146-159)
  IPR002153 Transient receptor potential channel, canonical [PR01097] (173-186)
  IPR002153 Transient receptor p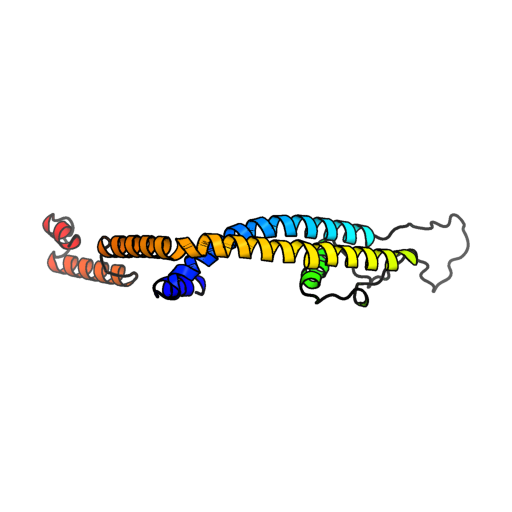otential channel, canonical [PTHR10117] (4-199)
  IPR056336 Calcium channel YVC1-like, C-terminal transmembrane domain [PF23317] (2-191)